Protein AF-0000000074028100 (afdb_homodimer)

InterPro domains:
  IPR001845 HTH ArsR-type DNA-binding domain [PF01022] (18-63)
  IPR001845 HTH ArsR-type DNA-binding domain [PR00778] (13-28)
  IPR001845 HTH ArsR-type DNA-binding domain [PR00778] (33-44)
  IPR001845 HTH ArsR-type DNA-binding domain [PR00778] (46-61)
  IPR001845 HTH ArsR-type DNA-binding domain [PR00778] (61-76)
  IPR001845 HTH ArsR-type DNA-binding domain [PS50987] (1-96)
  IPR001845 HTH ArsR-type DNA-binding domain [SM00418] (11-90)
  IPR011991 ArsR-li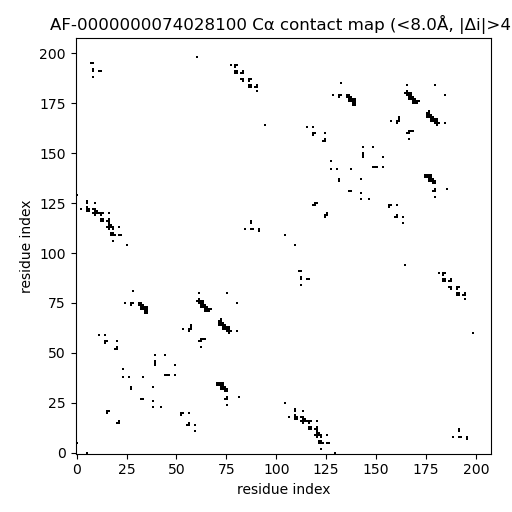ke helix-turn-helix domain [cd00090] (13-93)
  IPR036388 Winged helix-like DNA-binding domain superfamily [G3DSA:1.10.10.10] (1-96)
  IPR036390 Winged helix DNA-binding domain superfamily [SSF46785] (3-85)
  IPR051011 Metal-responsive transcriptional regulator [PTHR43132] (3-95)

Nearest PDB structures (foldseek):
  3f72-assembly1_B  TM=9.127E-01  e=4.010E-07  Staphylococcus aureus
  1u2w-assembly1_B  TM=9.068E-01  e=9.642E-07  Staphylococcus aureus
  1u2w-assembly2_C  TM=9.440E-01  e=3.718E-06  Staphylococcus aureus
  4jba-assembly1_B  TM=6.844E-01  e=1.977E-03  Escherichia coli K-12
  3s2w-assembly1_A  TM=7.313E-01  e=5.043E-02  Methanosarcina mazei Go1

Secondary structure (DSSP, 8-state):
--HHHHHHHHHHHHHH--HHHHHHHHHHHHHSEEEHHHHHHHTTS-HHHHHHHHHHHHHTTSEEEEEETTEEEEEES-THHHHHHHHHHHHHHHHHHHHHHHH-/--HHHHHHHHHHHHHH--HHHHHHHHHHHHHSEEEHHHHHHHTTS-HHHHHHHHHHHHHTTSEEEEEETTEEEEEES-HHHHHHHHHHHHHHHHHHHHHHHHH-

Structure (mmCIF, N/CA/C/O backbone):
data_AF-0000000074028100-model_v1
#
loop_
_entity.id
_entity.type
_entity.pdbx_description
1 polymer 'Transcriptional regulator, ArsR family'
#
loop_
_atom_site.group_PDB
_atom_site.id
_atom_site.type_symbol
_atom_site.label_atom_id
_atom_site.label_alt_id
_atom_site.label_comp_id
_atom_site.label_asym_id
_atom_site.label_entity_id
_atom_site.label_seq_id
_atom_site.pdbx_PDB_ins_code
_atom_site.Cartn_x
_atom_site.Cartn_y
_atom_site.Cartn_z
_atom_site.occupancy
_atom_site.B_iso_or_equiv
_atom_site.auth_seq_id
_atom_site.auth_comp_id
_atom_site.auth_asym_id
_atom_site.auth_atom_id
_atom_site.pdbx_PDB_model_num
ATOM 1 N N . MET A 1 1 ? 14.609 9.133 5.129 1 65.38 1 MET A N 1
ATOM 2 C CA . MET A 1 1 ? 14.758 8.203 4.016 1 65.38 1 MET A CA 1
ATOM 3 C C . MET A 1 1 ? 15.125 8.945 2.732 1 65.38 1 MET A C 1
ATOM 5 O O . MET A 1 1 ? 14.711 10.086 2.527 1 65.38 1 MET A O 1
ATOM 9 N N . SER A 1 2 ? 16 8.344 1.927 1 74.44 2 SER A N 1
ATOM 10 C CA . SER A 1 2 ? 16.406 8.969 0.672 1 74.44 2 SER A CA 1
ATOM 11 C C . SER A 1 2 ? 15.25 9.039 -0.316 1 74.44 2 SER A C 1
ATOM 13 O O . SER A 1 2 ? 14.258 8.32 -0.164 1 74.44 2 SER A O 1
ATOM 15 N N . ASN A 1 3 ? 15.289 9.977 -1.175 1 81.31 3 ASN A N 1
ATOM 16 C CA . ASN A 1 3 ? 14.281 10.156 -2.213 1 81.31 3 ASN A CA 1
ATOM 17 C C . ASN A 1 3 ? 14.086 8.883 -3.033 1 81.31 3 ASN A C 1
ATOM 19 O O . ASN A 1 3 ? 12.961 8.547 -3.404 1 81.31 3 ASN A O 1
ATOM 23 N N . GLN A 1 4 ? 15.141 8.156 -3.291 1 86.25 4 GLN A N 1
ATOM 24 C CA . GLN A 1 4 ? 15.055 6.914 -4.047 1 86.25 4 GLN A CA 1
ATOM 25 C C . GLN A 1 4 ? 14.258 5.859 -3.285 1 86.25 4 GLN A C 1
ATOM 27 O O . GLN A 1 4 ? 13.508 5.086 -3.887 1 86.25 4 GLN A O 1
ATOM 32 N N . ASN A 1 5 ? 14.391 5.91 -2.062 1 92.38 5 ASN A N 1
ATOM 33 C CA . ASN A 1 5 ? 13.672 4.957 -1.22 1 92.38 5 ASN A CA 1
ATOM 34 C C . ASN A 1 5 ? 12.164 5.172 -1.287 1 92.38 5 ASN A C 1
ATOM 36 O O . ASN A 1 5 ? 11.398 4.207 -1.335 1 92.38 5 ASN A O 1
ATOM 40 N N . TYR A 1 6 ? 11.859 6.484 -1.431 1 95 6 TYR A N 1
ATOM 41 C CA . TYR A 1 6 ? 10.43 6.762 -1.501 1 95 6 TYR A CA 1
ATOM 42 C C . TYR A 1 6 ? 9.836 6.25 -2.811 1 95 6 TYR A C 1
ATOM 44 O O . TYR A 1 6 ? 8.719 5.742 -2.834 1 95 6 TYR A O 1
ATOM 52 N N . ARG A 1 7 ? 10.602 6.332 -3.805 1 96.75 7 ARG A N 1
ATOM 53 C CA . ARG A 1 7 ? 10.141 5.891 -5.117 1 96.75 7 ARG A CA 1
ATOM 54 C C . ARG A 1 7 ? 9.961 4.375 -5.156 1 96.75 7 ARG A C 1
ATOM 56 O O . ARG A 1 7 ? 8.992 3.873 -5.723 1 96.75 7 ARG A O 1
ATOM 63 N N . LEU A 1 8 ? 10.852 3.707 -4.586 1 97.25 8 LEU A N 1
ATOM 64 C CA . LEU A 1 8 ? 10.758 2.252 -4.547 1 97.25 8 LEU A CA 1
ATOM 65 C C . LEU A 1 8 ? 9.578 1.801 -3.695 1 97.25 8 LEU A C 1
ATOM 67 O O . LEU A 1 8 ? 8.852 0.883 -4.074 1 97.25 8 LEU A O 1
ATOM 71 N N . CYS A 1 9 ? 9.43 2.48 -2.564 1 98 9 CYS A N 1
ATOM 72 C CA . CYS A 1 9 ? 8.297 2.174 -1.698 1 98 9 CYS A CA 1
ATOM 73 C C . CYS A 1 9 ? 6.973 2.42 -2.42 1 98 9 CYS A C 1
ATOM 75 O O . CYS A 1 9 ? 6.07 1.583 -2.373 1 98 9 CYS A O 1
ATOM 77 N N . ALA A 1 10 ? 6.922 3.568 -3.113 1 98.31 10 ALA A N 1
ATOM 78 C CA . ALA A 1 10 ? 5.711 3.932 -3.842 1 98.31 10 ALA A CA 1
ATOM 79 C C . ALA A 1 10 ? 5.398 2.91 -4.934 1 98.31 10 ALA A C 1
ATOM 81 O O . ALA A 1 10 ? 4.238 2.547 -5.137 1 98.31 10 ALA A O 1
ATOM 82 N N . SER A 1 11 ? 6.395 2.461 -5.59 1 98.12 11 SER A N 1
ATOM 83 C CA . SER A 1 11 ? 6.215 1.489 -6.664 1 98.12 11 SER A CA 1
ATOM 84 C C . SER A 1 11 ? 5.68 0.166 -6.129 1 98.12 11 SER A C 1
ATOM 86 O O . SER A 1 11 ? 4.785 -0.434 -6.727 1 98.12 11 SER A O 1
ATOM 88 N N . LEU A 1 12 ? 6.242 -0.275 -5.051 1 98.31 12 LEU A N 1
ATOM 89 C CA . LEU A 1 12 ? 5.758 -1.506 -4.434 1 98.31 12 LEU A CA 1
ATOM 90 C C . LEU A 1 12 ? 4.297 -1.369 -4.023 1 98.31 12 LEU A C 1
ATOM 92 O O . LEU A 1 12 ? 3.479 -2.242 -4.324 1 98.31 12 LEU A O 1
ATOM 96 N N . LEU A 1 13 ? 3.994 -0.259 -3.365 1 98.69 13 LEU A N 1
ATOM 97 C CA . LEU A 1 13 ? 2.623 -0.012 -2.932 1 98.69 13 LEU A CA 1
ATOM 98 C C . LEU A 1 13 ? 1.681 0.072 -4.129 1 98.69 13 LEU A C 1
ATOM 100 O O . LEU A 1 13 ? 0.554 -0.426 -4.07 1 98.69 13 LEU A O 1
ATOM 104 N N . LYS A 1 14 ? 2.129 0.705 -5.145 1 98.31 14 LYS A N 1
ATOM 105 C CA . LYS A 1 14 ? 1.338 0.809 -6.367 1 98.31 14 LYS A CA 1
ATOM 106 C C . LYS A 1 14 ? 1.001 -0.572 -6.926 1 98.31 14 LYS A C 1
ATOM 108 O O . LYS A 1 14 ? -0.126 -0.812 -7.363 1 98.31 14 LYS A O 1
ATOM 113 N N . SER A 1 15 ? 1.912 -1.387 -6.922 1 98.31 15 SER A N 1
ATOM 114 C CA . SER A 1 15 ? 1.707 -2.736 -7.438 1 98.31 15 SER A CA 1
ATOM 115 C C . SER A 1 15 ? 0.676 -3.494 -6.605 1 98.31 15 SER A C 1
ATOM 117 O O . SER A 1 15 ? 0.018 -4.41 -7.109 1 98.31 15 SER A O 1
ATOM 119 N N . LEU A 1 16 ? 0.481 -3.111 -5.371 1 98.38 16 LEU A N 1
ATOM 120 C CA . LEU A 1 16 ? -0.475 -3.752 -4.477 1 98.38 16 LEU A CA 1
ATOM 121 C C . LEU A 1 16 ? -1.83 -3.055 -4.539 1 98.38 16 LEU A C 1
ATOM 123 O O . LEU A 1 16 ? -2.797 -3.516 -3.928 1 98.38 16 LEU A O 1
ATOM 127 N N . SER A 1 17 ? -1.853 -1.962 -5.262 1 98.19 17 SER A N 1
ATOM 128 C CA . SER A 1 17 ? -3.033 -1.107 -5.195 1 98.19 17 SER A CA 1
ATOM 129 C C . SER A 1 17 ? -4.008 -1.416 -6.328 1 98.19 17 SER A C 1
ATOM 131 O O . SER A 1 17 ? -4.473 -0.508 -7.02 1 98.19 17 SER A O 1
ATOM 133 N N . HIS A 1 18 ? -4.309 -2.576 -6.535 1 97.31 18 HIS A N 1
ATOM 134 C CA . HIS A 1 18 ? -5.266 -3.055 -7.523 1 97.31 18 HIS A CA 1
ATOM 135 C C . HIS A 1 18 ? -6.152 -4.156 -6.945 1 97.31 18 HIS A C 1
ATOM 137 O O . HIS A 1 18 ? -5.648 -5.141 -6.398 1 97.31 18 HIS A O 1
ATOM 143 N N . PRO A 1 19 ? -7.461 -4.02 -7.152 1 96.12 19 PRO A N 1
ATOM 144 C CA . PRO A 1 19 ? -8.375 -4.973 -6.512 1 96.12 19 PRO A CA 1
ATOM 145 C C . PRO A 1 19 ? -8.109 -6.414 -6.934 1 96.12 19 PRO A C 1
ATOM 147 O O . PRO A 1 19 ? -8.102 -7.316 -6.094 1 96.12 19 PRO A O 1
ATOM 150 N N . THR A 1 20 ? -7.852 -6.605 -8.164 1 94.75 20 THR A N 1
ATOM 151 C CA . THR A 1 20 ? -7.629 -7.957 -8.664 1 94.75 20 THR A CA 1
ATOM 152 C C . THR A 1 20 ? -6.348 -8.547 -8.078 1 94.75 20 THR A C 1
ATOM 154 O O . THR A 1 20 ? -6.297 -9.734 -7.75 1 94.75 20 THR A O 1
ATOM 157 N N . ARG A 1 21 ? -5.359 -7.773 -7.988 1 97.12 21 ARG A N 1
ATOM 158 C CA . ARG A 1 21 ? -4.098 -8.242 -7.426 1 97.12 21 ARG A CA 1
ATOM 159 C C . ARG A 1 21 ? -4.246 -8.578 -5.945 1 97.12 21 ARG A C 1
ATOM 161 O O . ARG A 1 21 ? -3.621 -9.516 -5.449 1 97.12 21 ARG A O 1
ATOM 168 N N . LEU A 1 22 ? -5.039 -7.809 -5.281 1 96.81 22 LEU A N 1
ATOM 169 C CA . LEU A 1 22 ? -5.324 -8.109 -3.883 1 96.81 22 LEU A CA 1
ATOM 170 C C . LEU A 1 22 ? -6.086 -9.422 -3.756 1 96.81 22 LEU A C 1
ATOM 172 O O . LEU A 1 22 ? -5.84 -10.203 -2.834 1 96.81 22 LEU A O 1
ATOM 176 N N . GLU A 1 23 ? -6.98 -9.617 -4.629 1 94.12 23 GLU A N 1
ATOM 177 C CA . GLU A 1 23 ? -7.723 -10.875 -4.652 1 94.12 23 GLU A CA 1
ATOM 178 C C . GLU A 1 23 ? -6.793 -12.055 -4.887 1 94.12 23 GLU A C 1
ATOM 180 O O . GLU A 1 23 ? -6.922 -13.094 -4.23 1 94.12 23 GLU A O 1
ATOM 185 N N . ILE A 1 24 ? -5.891 -11.898 -5.785 1 94.88 24 ILE A N 1
ATOM 186 C CA . ILE A 1 24 ? -4.906 -12.938 -6.09 1 94.88 24 ILE A CA 1
ATOM 187 C C . ILE A 1 24 ? -4.094 -13.258 -4.836 1 94.88 24 ILE A C 1
ATOM 189 O O . ILE A 1 24 ? -3.898 -14.422 -4.496 1 94.88 24 ILE A O 1
ATOM 193 N N . LEU A 1 25 ? -3.676 -12.25 -4.121 1 96.5 25 LEU A N 1
ATOM 194 C CA . LEU A 1 25 ? -2.871 -12.438 -2.916 1 96.5 25 LEU A CA 1
ATOM 195 C C . LEU A 1 25 ? -3.676 -13.148 -1.832 1 96.5 25 LEU A C 1
ATOM 197 O O . LEU A 1 25 ? -3.137 -13.984 -1.101 1 96.5 25 LEU A O 1
ATOM 201 N N . ASP A 1 26 ? -4.918 -12.805 -1.74 1 93.81 26 ASP A N 1
ATOM 202 C CA . ASP A 1 26 ? -5.793 -13.461 -0.773 1 93.81 26 ASP A CA 1
ATOM 203 C C . ASP A 1 26 ? -5.922 -14.953 -1.075 1 93.81 26 ASP A C 1
ATOM 205 O O . ASP A 1 26 ? -5.871 -15.781 -0.164 1 93.81 26 ASP A O 1
ATOM 209 N N . LEU A 1 27 ? -6.098 -15.258 -2.322 1 91.88 27 LEU A N 1
ATOM 210 C CA . LEU A 1 27 ? -6.184 -16.656 -2.754 1 91.88 27 LEU A CA 1
ATOM 211 C C . LEU A 1 27 ? -4.91 -17.406 -2.4 1 91.88 27 LEU A C 1
ATOM 213 O O . LEU A 1 27 ? -4.969 -18.531 -1.908 1 91.88 27 LEU A O 1
ATOM 217 N N . LEU A 1 28 ? -3.777 -16.797 -2.6 1 94.44 28 LEU A N 1
ATOM 218 C CA . LEU A 1 28 ? -2.484 -17.422 -2.35 1 94.44 28 LEU A CA 1
ATOM 219 C C . LEU A 1 28 ? -2.236 -17.578 -0.854 1 94.44 28 LEU A C 1
ATOM 221 O O . LEU A 1 28 ? -1.512 -18.484 -0.433 1 94.44 28 LEU A O 1
ATOM 225 N N . ARG A 1 29 ? -2.691 -16.656 -0.138 1 92.44 29 ARG A N 1
ATOM 226 C CA . ARG A 1 29 ? -2.543 -16.75 1.312 1 92.44 29 ARG A CA 1
ATOM 227 C C . ARG A 1 29 ? -3.145 -18.031 1.854 1 92.44 29 ARG A C 1
ATOM 229 O O . ARG A 1 29 ? -2.551 -18.688 2.713 1 92.44 29 ARG A O 1
ATOM 236 N N . ASP A 1 30 ? -4.238 -18.406 1.389 1 87.75 30 ASP A N 1
ATOM 237 C CA . ASP A 1 30 ? -4.996 -19.562 1.867 1 87.75 30 ASP A CA 1
ATOM 238 C C . ASP A 1 30 ? -4.34 -20.875 1.428 1 87.75 30 ASP A C 1
ATOM 240 O O . ASP A 1 30 ? -4.328 -21.844 2.178 1 87.75 30 ASP A O 1
ATOM 244 N N . LYS A 1 31 ? -3.656 -20.875 0.243 1 86 31 LYS A N 1
ATOM 245 C CA . LYS A 1 31 ? -3.189 -22.125 -0.347 1 86 31 LYS A CA 1
ATOM 246 C C . LYS A 1 31 ? -1.666 -22.188 -0.373 1 86 31 LYS A C 1
ATOM 248 O O . LYS A 1 31 ? -1.087 -23.234 -0.687 1 86 31 LYS A O 1
ATOM 253 N N . ASN A 1 32 ? -0.933 -21.078 -0.04 1 85.06 32 ASN A N 1
ATOM 254 C CA . ASN A 1 32 ? 0.52 -20.938 -0.001 1 85.06 32 ASN A CA 1
ATOM 255 C C . ASN A 1 32 ? 1.112 -20.844 -1.404 1 85.06 32 ASN A C 1
ATOM 257 O O . ASN A 1 32 ? 1.942 -19.984 -1.68 1 85.06 32 ASN A O 1
ATOM 261 N N . GLU A 1 33 ? 0.706 -21.828 -2.229 1 93.75 33 GLU A N 1
ATOM 262 C CA . GLU A 1 33 ? 1.15 -21.844 -3.619 1 93.75 33 GLU A CA 1
ATOM 263 C C . GLU A 1 33 ? 0.044 -22.344 -4.547 1 93.75 33 GLU A C 1
ATOM 265 O O . GLU A 1 33 ? -0.693 -23.266 -4.199 1 93.75 33 GLU A O 1
ATOM 270 N N . LEU A 1 34 ? -0.038 -21.656 -5.734 1 94.06 34 LEU A N 1
ATOM 271 C CA . LEU A 1 34 ? -1.086 -22.062 -6.668 1 94.06 34 LEU A CA 1
ATOM 272 C C . LEU A 1 34 ? -0.577 -22.031 -8.102 1 94.06 34 LEU A C 1
ATOM 274 O O . LEU A 1 34 ? 0.239 -21.172 -8.453 1 94.06 34 LEU A O 1
ATOM 278 N N . CYS A 1 35 ? -1.113 -22.922 -8.867 1 92.69 35 CYS A N 1
ATOM 279 C CA . CYS A 1 35 ? -0.856 -22.891 -10.305 1 92.69 35 CYS A CA 1
ATOM 280 C C . CYS A 1 35 ? -1.612 -21.75 -10.969 1 92.69 35 CYS A C 1
ATOM 282 O O . CYS A 1 35 ? -2.715 -21.391 -10.539 1 92.69 35 CYS A O 1
ATOM 284 N N . VAL A 1 36 ? -1.034 -21.234 -12.031 1 91 36 VAL A N 1
ATOM 285 C CA . VAL A 1 36 ? -1.682 -20.172 -12.797 1 91 36 VAL A CA 1
ATOM 286 C C . VAL A 1 36 ? -3.104 -20.594 -13.164 1 91 36 VAL A C 1
ATOM 288 O O . VAL A 1 36 ? -4.035 -19.797 -13.086 1 91 36 VAL A O 1
ATOM 291 N N . CYS A 1 37 ? -3.289 -21.875 -13.43 1 87.12 37 CYS A N 1
ATOM 292 C CA . CYS A 1 37 ? -4.59 -22.375 -13.844 1 87.12 37 CYS A CA 1
ATOM 293 C C . CYS A 1 37 ? -5.605 -22.281 -12.711 1 87.12 37 CYS A C 1
ATOM 295 O O . CYS A 1 37 ? -6.777 -22 -12.945 1 87.12 37 CYS A O 1
ATOM 297 N N . ASP A 1 38 ? -5.176 -22.516 -11.453 1 88.38 38 ASP A N 1
ATOM 298 C CA . ASP A 1 38 ? -6.051 -22.406 -10.289 1 88.38 38 ASP A CA 1
ATOM 299 C C . ASP A 1 38 ? -6.41 -20.953 -10.008 1 88.38 38 ASP A C 1
ATOM 301 O O . ASP A 1 38 ? -7.52 -20.656 -9.555 1 88.38 38 ASP A O 1
ATOM 305 N N . ILE A 1 39 ? -5.531 -20.094 -10.25 1 89.06 39 ILE A N 1
ATOM 306 C CA . ILE A 1 39 ? -5.758 -18.672 -10.008 1 89.06 39 ILE A CA 1
ATOM 307 C C . ILE A 1 39 ? -6.793 -18.141 -11 1 89.06 39 ILE A C 1
ATOM 309 O O . ILE A 1 39 ? -7.73 -17.438 -10.609 1 89.06 39 ILE A O 1
ATOM 313 N N . TYR A 1 40 ? -6.621 -18.531 -12.242 1 83.75 40 TYR A N 1
ATOM 314 C CA . TYR A 1 40 ? -7.551 -18.141 -13.297 1 83.75 40 TYR A CA 1
ATOM 315 C C . TYR A 1 40 ? -8.961 -18.609 -12.977 1 83.75 40 TYR A C 1
ATOM 317 O O . TYR A 1 40 ? -9.922 -17.859 -13.125 1 83.75 40 TYR A O 1
ATOM 325 N N . GLU A 1 41 ? -9.117 -19.859 -12.641 1 82.56 41 GLU A N 1
ATOM 326 C CA . GLU A 1 41 ? -10.406 -20.484 -12.391 1 82.56 41 GLU A CA 1
ATOM 327 C C . GLU A 1 41 ? -11.141 -19.812 -11.234 1 82.56 41 GLU A C 1
ATOM 329 O O . GLU A 1 41 ? -12.367 -19.75 -11.219 1 82.56 41 GLU A O 1
ATOM 334 N N . ASN A 1 42 ? -10.312 -19.297 -10.422 1 80.31 42 ASN A N 1
ATOM 335 C CA . ASN A 1 42 ? -10.914 -18.703 -9.227 1 80.31 42 ASN A CA 1
ATOM 336 C C . ASN A 1 42 ? -11.328 -17.25 -9.469 1 80.31 42 ASN A C 1
ATOM 338 O O . ASN A 1 42 ? -12.234 -16.75 -8.797 1 80.31 42 ASN A O 1
ATOM 342 N N . LEU A 1 43 ? -10.641 -16.75 -10.414 1 80.62 43 LEU A N 1
ATOM 343 C CA . LEU A 1 43 ? -10.945 -15.352 -10.68 1 80.62 43 LEU A CA 1
ATOM 344 C C . LEU A 1 43 ? -11.859 -15.219 -11.891 1 80.62 43 LEU A C 1
ATOM 346 O O . LEU A 1 43 ? -11.789 -16.016 -12.82 1 80.62 43 LEU A O 1
ATOM 350 N N . ASP A 1 44 ? -12.953 -14.828 -11.945 1 80.25 44 ASP A N 1
ATOM 351 C CA . ASP A 1 44 ? -13.883 -14.648 -13.062 1 80.25 44 ASP A CA 1
ATOM 352 C C . ASP A 1 44 ? -13.352 -13.625 -14.062 1 80.25 44 ASP A C 1
ATOM 354 O O . ASP A 1 44 ? -14.086 -12.742 -14.516 1 80.25 44 ASP A O 1
ATOM 358 N N . LEU A 1 45 ? -12.078 -13.695 -14.344 1 80.31 45 LEU A N 1
ATOM 359 C CA . LEU A 1 45 ? -11.438 -12.766 -15.266 1 80.31 45 LEU A CA 1
ATOM 360 C C . LEU A 1 45 ? -10.805 -13.508 -16.438 1 80.31 45 LEU A C 1
ATOM 362 O O . LEU A 1 45 ? -10.602 -14.727 -16.375 1 80.31 45 LEU A O 1
ATOM 366 N N . GLU A 1 46 ? -10.555 -12.789 -17.453 1 82.62 46 GLU A N 1
ATOM 367 C CA . GLU A 1 46 ? -9.867 -13.359 -18.609 1 82.62 46 GLU A CA 1
ATOM 368 C C . GLU A 1 46 ? -8.422 -13.719 -18.266 1 82.62 46 GLU A C 1
ATOM 370 O O . GLU A 1 46 ? -7.766 -13.008 -17.5 1 82.62 46 GLU A O 1
ATOM 375 N N . GLN A 1 47 ? -7.996 -14.75 -18.844 1 84 47 GLN A N 1
ATOM 376 C CA . GLN A 1 47 ? -6.656 -15.266 -18.594 1 84 47 GLN A CA 1
ATOM 377 C C . GLN A 1 47 ? -5.594 -14.211 -18.891 1 84 47 GLN A C 1
ATOM 379 O O . GLN A 1 47 ? -4.605 -14.094 -18.172 1 84 47 GLN A O 1
ATOM 384 N N . SER A 1 48 ? -5.754 -13.516 -19.938 1 86.69 48 SER A N 1
ATOM 385 C CA . SER A 1 48 ? -4.762 -12.508 -20.297 1 86.69 48 SER A CA 1
ATOM 386 C C . SER A 1 48 ? -4.613 -11.461 -19.203 1 86.69 48 SER A C 1
ATOM 388 O O . SER A 1 48 ? -3.498 -11.039 -18.891 1 86.69 48 SER A O 1
ATOM 390 N N . ASN A 1 49 ? -5.672 -11.039 -18.609 1 89.88 49 ASN A N 1
ATOM 391 C CA . ASN A 1 49 ? -5.664 -10.039 -17.547 1 89.88 49 ASN A CA 1
ATOM 392 C C . ASN A 1 49 ? -4.961 -10.555 -16.297 1 89.88 49 ASN A C 1
ATOM 394 O O . ASN A 1 49 ? -4.141 -9.852 -15.695 1 89.88 49 ASN A O 1
ATOM 398 N N . VAL A 1 50 ? -5.281 -11.75 -16.016 1 92.5 50 VAL A N 1
ATOM 399 C CA . VAL A 1 50 ? -4.684 -12.375 -14.836 1 92.5 50 VAL A CA 1
ATOM 400 C C . VAL A 1 50 ? -3.174 -12.492 -15.023 1 92.5 50 VAL A C 1
ATOM 402 O O . VAL A 1 50 ? -2.402 -12.203 -14.109 1 92.5 50 VAL A O 1
ATOM 405 N N . SER A 1 51 ? -2.752 -12.883 -16.234 1 93.25 51 SER A N 1
ATOM 406 C CA . SER A 1 51 ? -1.331 -13.031 -16.531 1 93.25 51 SER A CA 1
ATOM 407 C C . SER A 1 51 ? -0.587 -11.711 -16.359 1 93.25 51 SER A C 1
ATOM 409 O O . SER A 1 51 ? 0.526 -11.68 -15.828 1 93.25 51 SER A O 1
ATOM 411 N N . GLN A 1 52 ? -1.206 -10.656 -16.781 1 95.19 52 GLN A N 1
ATOM 412 C CA . GLN A 1 52 ? -0.605 -9.328 -16.656 1 95.19 52 GLN A CA 1
ATOM 413 C C . GLN A 1 52 ? -0.414 -8.945 -15.195 1 95.19 52 GLN A C 1
ATOM 415 O O . GLN A 1 52 ? 0.642 -8.43 -14.812 1 95.19 52 GLN A O 1
ATOM 420 N N . HIS A 1 53 ? -1.411 -9.172 -14.398 1 96.81 53 HIS A N 1
ATOM 421 C CA . HIS A 1 53 ? -1.33 -8.859 -12.977 1 96.81 53 HIS A CA 1
ATOM 422 C C . HIS A 1 53 ? -0.267 -9.703 -12.281 1 96.81 53 HIS A C 1
ATOM 424 O O . HIS A 1 53 ? 0.487 -9.195 -11.445 1 96.81 53 HIS A O 1
ATOM 430 N N . LEU A 1 54 ? -0.245 -10.953 -12.664 1 96.81 54 LEU A N 1
ATOM 431 C CA . LEU A 1 54 ? 0.774 -11.836 -12.109 1 96.81 54 LEU A CA 1
ATOM 432 C C . LEU A 1 54 ? 2.172 -11.352 -12.492 1 96.81 54 LEU A C 1
ATOM 434 O O . LEU A 1 54 ? 3.09 -11.391 -11.664 1 96.81 54 LEU A O 1
ATOM 438 N N . LYS A 1 5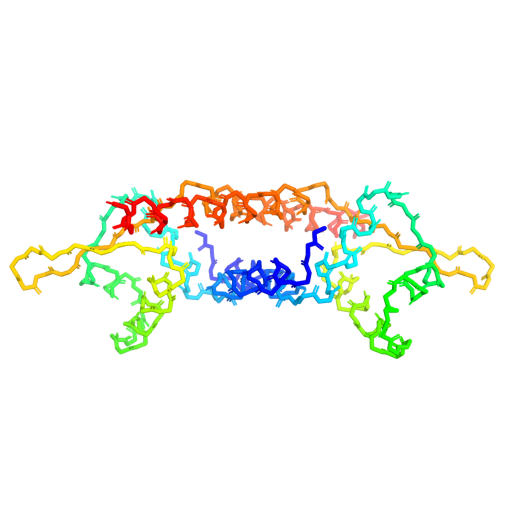5 ? 2.281 -10.93 -13.695 1 97.12 55 LYS A N 1
ATOM 439 C CA . LYS A 1 55 ? 3.562 -10.406 -14.164 1 97.12 55 LYS A CA 1
ATOM 440 C C . LYS A 1 55 ? 3.973 -9.164 -13.375 1 97.12 55 LYS A C 1
ATOM 442 O O . LYS A 1 55 ? 5.129 -9.039 -12.969 1 97.12 55 LYS A O 1
ATOM 447 N N . VAL A 1 56 ? 3.088 -8.273 -13.18 1 97.81 56 VAL A N 1
ATOM 448 C CA . VAL A 1 56 ? 3.357 -7.047 -12.43 1 97.81 56 VAL A CA 1
ATOM 449 C C . VAL A 1 56 ? 3.824 -7.391 -11.023 1 97.81 56 VAL A C 1
ATOM 451 O O . VAL A 1 56 ? 4.828 -6.859 -10.547 1 97.81 56 VAL A O 1
ATOM 454 N N . LEU A 1 57 ? 3.111 -8.305 -10.344 1 98.31 57 LEU A N 1
ATOM 455 C CA . LEU A 1 57 ? 3.443 -8.719 -8.984 1 98.31 57 LEU A CA 1
ATOM 456 C C . LEU A 1 57 ? 4.797 -9.422 -8.938 1 98.31 57 LEU A C 1
ATOM 458 O O . LEU A 1 57 ? 5.594 -9.188 -8.031 1 98.31 57 LEU A O 1
ATOM 462 N N . LYS A 1 58 ? 5.027 -10.227 -9.938 1 97.75 58 LYS A N 1
ATOM 463 C CA . LYS A 1 58 ? 6.297 -10.938 -10.023 1 97.75 58 LYS A CA 1
ATOM 464 C C . LYS A 1 58 ? 7.453 -9.969 -10.273 1 97.75 58 LYS A C 1
ATOM 466 O O . LYS A 1 58 ? 8.492 -10.047 -9.617 1 97.75 58 LYS A O 1
ATOM 471 N N . ASP A 1 59 ? 7.258 -9.031 -11.227 1 97.44 59 ASP A N 1
ATOM 472 C CA . ASP A 1 59 ? 8.297 -8.07 -11.594 1 97.44 59 ASP A CA 1
ATOM 473 C C . ASP A 1 59 ? 8.672 -7.191 -10.406 1 97.44 59 ASP A C 1
ATOM 475 O O . ASP A 1 59 ? 9.82 -6.758 -10.289 1 97.44 59 ASP A O 1
ATOM 479 N N . GLN A 1 60 ? 7.742 -7.004 -9.508 1 97.5 60 GLN A N 1
ATOM 480 C CA . GLN A 1 60 ? 7.992 -6.168 -8.336 1 97.5 60 GLN A CA 1
ATOM 481 C C . GLN A 1 60 ? 8.516 -7.004 -7.164 1 97.5 60 GLN A C 1
ATOM 483 O O . GLN A 1 60 ? 8.672 -6.492 -6.055 1 97.5 60 GLN A O 1
ATOM 488 N N . GLY A 1 61 ? 8.625 -8.266 -7.406 1 97.19 61 GLY A N 1
ATOM 489 C CA . GLY A 1 61 ? 9.172 -9.148 -6.395 1 97.19 61 GLY A CA 1
ATOM 490 C C . GLY A 1 61 ? 8.156 -9.547 -5.34 1 97.19 61 GLY A C 1
ATOM 491 O O . GLY A 1 61 ? 8.523 -10.055 -4.273 1 97.19 61 GLY A O 1
ATOM 492 N N . ILE A 1 62 ? 6.961 -9.32 -5.512 1 98.25 62 ILE A N 1
ATOM 493 C CA . ILE A 1 62 ? 5.895 -9.664 -4.574 1 98.25 62 ILE A CA 1
ATOM 494 C C . ILE A 1 62 ? 5.57 -11.148 -4.676 1 98.25 62 ILE A C 1
ATOM 496 O O . ILE A 1 62 ? 5.258 -11.789 -3.672 1 98.25 62 ILE A O 1
ATOM 500 N N . LEU A 1 63 ? 5.68 -11.617 -5.883 1 98.25 63 LEU A N 1
ATOM 501 C CA . LEU A 1 63 ? 5.504 -13.047 -6.129 1 98.25 63 LEU A CA 1
ATOM 502 C C . LEU A 1 63 ? 6.789 -13.664 -6.664 1 98.25 63 LEU A C 1
ATOM 504 O O . LEU A 1 63 ? 7.602 -12.984 -7.293 1 98.25 63 LEU A O 1
ATOM 508 N N . ILE A 1 64 ? 6.957 -14.906 -6.438 1 97.06 64 ILE A N 1
ATOM 509 C CA . ILE A 1 64 ? 7.953 -15.734 -7.109 1 97.06 64 ILE A CA 1
ATOM 510 C C . ILE A 1 64 ? 7.266 -16.906 -7.812 1 97.06 64 ILE A C 1
ATOM 512 O O . ILE A 1 64 ? 6.172 -17.312 -7.418 1 97.06 64 ILE A O 1
ATOM 516 N N . SER A 1 65 ? 7.883 -17.328 -8.844 1 96.56 65 SER A N 1
ATOM 517 C CA . SER A 1 65 ? 7.27 -18.406 -9.609 1 96.56 65 SER A CA 1
ATOM 518 C C 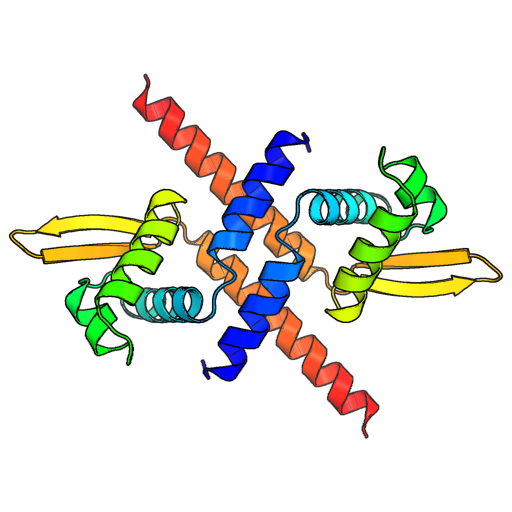. SER A 1 65 ? 8.234 -19.562 -9.789 1 96.56 65 SER A C 1
ATOM 520 O O . SER A 1 65 ? 9.453 -19.391 -9.688 1 96.56 65 SER A O 1
ATOM 522 N N . ARG A 1 66 ? 7.746 -20.734 -9.953 1 95.25 66 ARG A N 1
ATOM 523 C CA . ARG A 1 66 ? 8.492 -21.938 -10.312 1 95.25 66 ARG A CA 1
ATOM 524 C C . ARG A 1 66 ? 7.766 -22.719 -11.398 1 95.25 66 ARG A C 1
ATOM 526 O O . ARG A 1 66 ? 6.535 -22.672 -11.492 1 95.25 66 ARG A O 1
ATOM 533 N N . LYS A 1 67 ? 8.531 -23.359 -12.172 1 94.81 67 LYS A N 1
ATOM 534 C CA . LYS A 1 67 ? 7.961 -24.141 -13.266 1 94.81 67 LYS A CA 1
ATOM 535 C C . LYS A 1 67 ? 8.047 -25.641 -12.984 1 94.81 67 LYS A C 1
ATOM 537 O O . LYS A 1 67 ? 9.07 -26.109 -12.484 1 94.81 67 LYS A O 1
ATOM 542 N N . GLU A 1 68 ? 7.027 -26.344 -13.211 1 94.5 68 GLU A N 1
ATOM 543 C CA . GLU A 1 68 ? 6.965 -27.797 -13.164 1 94.5 68 GLU A CA 1
ATOM 544 C C . GLU A 1 68 ? 6.277 -28.359 -14.406 1 94.5 68 GLU A C 1
ATOM 546 O O . GLU A 1 68 ? 5.047 -28.359 -14.492 1 94.5 68 GLU A O 1
ATOM 551 N N . GLY A 1 69 ? 7.133 -28.859 -15.312 1 94.31 69 GLY A N 1
ATOM 552 C CA . GLY A 1 69 ? 6.574 -29.266 -16.594 1 94.31 69 GLY A CA 1
ATOM 553 C C . GLY A 1 69 ? 6.012 -28.094 -17.391 1 94.31 69 GLY A C 1
ATOM 554 O O . GLY A 1 69 ? 6.715 -27.125 -17.641 1 94.31 69 GLY A O 1
ATOM 555 N N . LEU A 1 70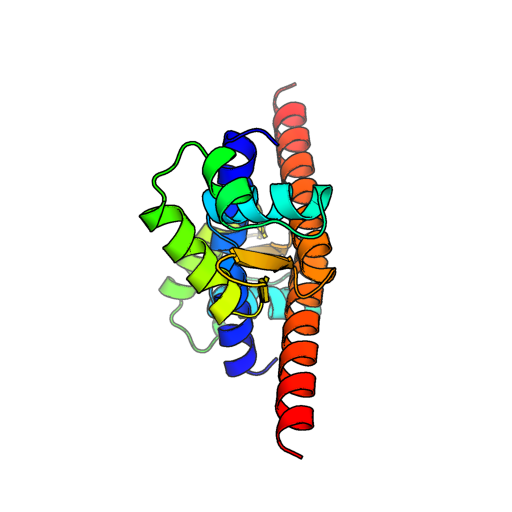 ? 4.691 -28.062 -17.688 1 91.44 70 LEU A N 1
ATOM 556 C CA . LEU A 1 70 ? 4.035 -27.016 -18.453 1 91.44 70 LEU A CA 1
ATOM 557 C C . LEU A 1 70 ? 3.291 -26.062 -17.531 1 91.44 70 LEU A C 1
ATOM 559 O O . LEU A 1 70 ? 2.689 -25.078 -18 1 91.44 70 LEU A O 1
ATOM 563 N N . MET A 1 71 ? 3.459 -26.375 -16.219 1 92.5 71 MET A N 1
ATOM 564 C CA . MET A 1 71 ? 2.684 -25.578 -15.273 1 92.5 71 MET A CA 1
ATOM 565 C C . MET A 1 71 ? 3.57 -24.562 -14.555 1 92.5 71 MET A C 1
ATOM 567 O O . MET A 1 71 ? 4.727 -24.844 -14.242 1 92.5 71 MET A O 1
ATOM 571 N N . VAL A 1 72 ? 2.994 -23.375 -14.367 1 95.38 72 VAL A N 1
ATOM 572 C CA . VAL A 1 72 ? 3.686 -22.344 -13.617 1 95.38 72 VAL A CA 1
ATOM 573 C C . VAL A 1 72 ? 2.982 -22.109 -12.281 1 95.38 72 VAL A C 1
ATOM 575 O O . VAL A 1 72 ? 1.762 -21.938 -12.242 1 95.38 72 VAL A O 1
ATOM 578 N N . PHE A 1 73 ? 3.801 -22.172 -11.133 1 96.62 73 PHE A N 1
ATOM 579 C CA . PHE A 1 73 ? 3.268 -21.984 -9.789 1 96.62 73 PHE A CA 1
ATOM 580 C C . PHE A 1 73 ? 3.764 -20.688 -9.18 1 96.62 73 PHE A C 1
ATOM 582 O O . PHE A 1 73 ? 4.93 -20.328 -9.344 1 96.62 73 PHE A O 1
ATOM 589 N N . TYR A 1 74 ? 2.838 -20 -8.5 1 97.31 74 TYR A N 1
ATOM 590 C CA . TYR A 1 74 ? 3.18 -18.734 -7.863 1 97.31 74 TYR A CA 1
ATOM 591 C C . TYR A 1 74 ? 3.006 -18.828 -6.352 1 97.31 74 TYR A C 1
ATOM 593 O O . TYR A 1 74 ? 2.096 -19.5 -5.863 1 97.31 74 TYR A O 1
ATOM 601 N N . LYS A 1 75 ? 3.807 -18.156 -5.617 1 97.5 75 LYS A N 1
ATOM 602 C CA . LYS A 1 75 ? 3.631 -17.938 -4.184 1 97.5 75 LYS A CA 1
ATOM 603 C C . LYS A 1 75 ? 4.109 -16.547 -3.777 1 97.5 75 LYS A C 1
ATOM 605 O O . LYS A 1 75 ? 4.863 -15.906 -4.512 1 97.5 75 LYS A O 1
ATOM 610 N N . VAL A 1 76 ? 3.711 -16.094 -2.67 1 97.81 76 VAL A N 1
ATOM 611 C CA . VAL A 1 76 ? 4.094 -14.766 -2.18 1 97.81 76 VAL A CA 1
ATOM 612 C C . VAL A 1 76 ? 5.52 -14.812 -1.638 1 97.81 76 VAL A C 1
ATOM 614 O O . VAL A 1 76 ? 5.891 -15.75 -0.925 1 97.81 76 VAL A O 1
ATOM 617 N N . SER A 1 77 ? 6.273 -13.805 -1.966 1 97.06 77 SER A N 1
ATOM 618 C CA . SER A 1 77 ? 7.715 -13.797 -1.722 1 97.06 77 SER A CA 1
ATOM 619 C C . SER A 1 77 ? 8.023 -13.547 -0.249 1 97.06 77 SER A C 1
ATOM 621 O O . SER A 1 77 ? 8.984 -14.102 0.288 1 97.06 77 SER A O 1
ATOM 623 N N . TYR A 1 78 ? 7.219 -12.641 0.348 1 96.75 78 TYR A N 1
ATOM 624 C CA . TYR A 1 78 ? 7.5 -12.195 1.709 1 96.75 78 TYR A CA 1
ATOM 625 C C . TYR A 1 78 ? 6.23 -12.188 2.553 1 96.75 78 TYR A C 1
ATOM 627 O O . TYR A 1 78 ? 5.188 -11.703 2.109 1 96.75 78 TYR A O 1
ATOM 635 N N . LEU A 1 79 ? 6.363 -12.656 3.773 1 95.31 79 LEU A N 1
ATOM 636 C CA . LEU A 1 79 ? 5.215 -12.695 4.672 1 95.31 79 LEU A CA 1
ATOM 637 C C . LEU A 1 79 ? 4.75 -11.289 5.027 1 95.31 79 LEU A C 1
ATOM 639 O O . LEU A 1 79 ? 3.582 -11.078 5.355 1 95.31 79 LEU A O 1
ATOM 643 N N . GLU A 1 80 ? 5.676 -10.367 4.953 1 97.69 80 GLU A N 1
ATOM 644 C CA . GLU A 1 80 ? 5.375 -8.969 5.27 1 97.69 80 GLU A CA 1
ATOM 645 C C . GLU A 1 80 ? 4.277 -8.422 4.363 1 97.69 80 GLU A C 1
ATOM 647 O O . GLU A 1 80 ? 3.564 -7.492 4.742 1 97.69 80 GLU A O 1
ATOM 652 N N . ILE A 1 81 ? 4.109 -9.016 3.201 1 98.19 81 ILE A N 1
ATOM 653 C CA . ILE A 1 81 ? 3.053 -8.594 2.289 1 98.19 81 ILE A CA 1
ATOM 654 C C . ILE A 1 81 ? 1.689 -8.789 2.949 1 98.19 81 ILE A C 1
ATOM 656 O O . ILE A 1 81 ? 0.837 -7.902 2.912 1 98.19 81 ILE A O 1
ATOM 660 N N . TYR A 1 82 ? 1.576 -9.922 3.584 1 97.25 82 TYR A N 1
ATOM 661 C CA . TYR A 1 82 ? 0.31 -10.203 4.25 1 97.25 82 TYR A CA 1
ATOM 662 C C . TYR A 1 82 ? 0.118 -9.289 5.457 1 97.25 82 TYR A C 1
ATOM 664 O O . TYR A 1 82 ? -1.009 -8.906 5.781 1 97.25 82 TYR A O 1
ATOM 672 N N . ASP A 1 83 ? 1.196 -8.953 6.113 1 97.75 83 ASP A N 1
ATOM 673 C CA . ASP A 1 83 ? 1.123 -8.008 7.223 1 97.75 83 ASP A CA 1
ATOM 674 C C . ASP A 1 83 ? 0.596 -6.648 6.758 1 97.75 83 ASP A C 1
ATOM 676 O O . ASP A 1 83 ? -0.213 -6.023 7.441 1 97.75 83 ASP A O 1
ATOM 680 N N . ILE A 1 84 ? 1.083 -6.223 5.629 1 98.44 84 ILE A N 1
ATOM 681 C CA . ILE A 1 84 ? 0.645 -4.957 5.051 1 98.44 84 ILE A CA 1
ATOM 682 C C . ILE A 1 84 ? -0.862 -4.996 4.805 1 98.44 84 ILE A C 1
ATOM 684 O O . ILE A 1 84 ? -1.592 -4.105 5.25 1 98.44 84 ILE A O 1
ATOM 688 N N . LEU A 1 85 ? -1.343 -6.039 4.156 1 97.75 85 LEU A N 1
ATOM 689 C CA . LEU A 1 85 ? -2.752 -6.156 3.799 1 97.75 85 LEU A CA 1
ATOM 690 C C . LEU A 1 85 ? -3.627 -6.219 5.047 1 97.75 85 LEU A C 1
ATOM 692 O O . LEU A 1 85 ? -4.727 -5.66 5.066 1 97.75 85 LEU A O 1
ATOM 696 N N . GLU A 1 86 ? -3.121 -6.883 6.043 1 97.25 86 GLU A N 1
ATOM 697 C CA . GLU A 1 86 ? -3.854 -6.965 7.301 1 97.25 86 GLU A CA 1
ATOM 698 C C . GLU A 1 86 ? -3.996 -5.586 7.949 1 97.25 86 GLU A C 1
ATOM 700 O O . GLU A 1 86 ? -5.051 -5.258 8.492 1 97.25 86 GLU A O 1
ATOM 705 N N . LYS A 1 87 ? -2.93 -4.844 7.91 1 98.19 87 LYS A N 1
ATOM 706 C CA . LYS A 1 87 ? -2.982 -3.506 8.492 1 98.19 87 LYS A CA 1
ATOM 707 C C . LYS A 1 87 ? -3.932 -2.605 7.703 1 98.19 87 LYS A C 1
ATOM 709 O O . LYS A 1 87 ? -4.641 -1.785 8.289 1 98.19 87 LYS A O 1
ATOM 714 N N . VAL A 1 88 ? -3.914 -2.725 6.398 1 98.19 88 VAL A N 1
ATOM 715 C CA . VAL A 1 88 ? -4.836 -1.964 5.559 1 98.19 88 VAL A CA 1
ATOM 716 C C . VAL A 1 88 ? -6.273 -2.289 5.945 1 98.19 88 VAL A C 1
ATOM 718 O O . VAL A 1 88 ? -7.094 -1.386 6.125 1 98.19 88 VAL A O 1
ATOM 721 N N . LYS A 1 89 ? -6.566 -3.551 6.109 1 97 89 LYS A N 1
ATOM 722 C CA . LYS A 1 89 ? -7.906 -3.986 6.488 1 97 89 LYS A CA 1
ATOM 723 C C . LYS A 1 89 ? -8.305 -3.424 7.848 1 97 89 LYS A C 1
ATOM 725 O O . LYS A 1 89 ? -9.453 -3.025 8.047 1 97 89 LYS A O 1
ATOM 730 N N . LEU A 1 90 ? -7.352 -3.424 8.711 1 97.31 90 LEU A N 1
ATOM 731 C CA . LEU A 1 90 ? -7.605 -2.912 10.055 1 97.31 90 LEU A CA 1
ATOM 732 C C . LEU A 1 90 ? -7.965 -1.431 10.008 1 97.31 90 LEU A C 1
ATOM 734 O O . LEU A 1 90 ? -8.883 -0.991 10.711 1 97.31 90 LEU A O 1
ATOM 738 N N . ILE A 1 91 ? -7.242 -0.684 9.234 1 97.69 91 ILE A N 1
ATOM 739 C CA . ILE A 1 91 ? -7.504 0.745 9.102 1 97.69 91 ILE A CA 1
ATOM 740 C C . ILE A 1 91 ? -8.922 0.963 8.578 1 97.69 91 ILE A C 1
ATOM 742 O O . ILE A 1 91 ? -9.664 1.788 9.109 1 97.69 91 ILE A O 1
ATOM 746 N N . LEU A 1 92 ? -9.297 0.236 7.605 1 96.69 92 LEU A N 1
ATOM 747 C CA . LEU A 1 92 ? -10.617 0.378 6.996 1 96.69 92 LEU A CA 1
ATOM 748 C C . LEU A 1 92 ? -11.711 0.023 7.992 1 96.69 92 LEU A C 1
ATOM 750 O O . LEU A 1 92 ? -12.773 0.652 8.008 1 96.69 92 LEU A O 1
ATOM 754 N N . GLN A 1 93 ? -11.484 -0.991 8.727 1 95.56 93 GLN A N 1
ATOM 755 C CA . GLN A 1 93 ? -12.445 -1.376 9.75 1 95.56 93 GLN A CA 1
ATOM 756 C C . GLN A 1 93 ? -12.633 -0.259 10.773 1 95.56 93 GLN A C 1
ATOM 758 O O . GLN A 1 93 ? -13.758 0.033 11.18 1 95.56 93 GLN A O 1
ATOM 763 N N . LYS A 1 94 ? -11.539 0.336 11.18 1 96.06 94 LYS A N 1
ATOM 764 C CA . LYS A 1 94 ? -11.602 1.438 12.141 1 96.06 94 LYS A CA 1
ATOM 765 C C . LYS A 1 94 ? -12.344 2.637 11.547 1 96.06 94 LYS A C 1
ATOM 767 O O . LYS A 1 94 ? -13.125 3.287 12.242 1 96.06 94 LYS A O 1
ATOM 772 N N . GLN A 1 95 ? -12.031 2.926 10.289 1 94.88 95 GLN A N 1
ATOM 773 C CA . GLN A 1 95 ? -12.703 4.031 9.617 1 94.88 95 GLN A CA 1
ATOM 774 C C . GLN A 1 95 ? -14.211 3.811 9.562 1 94.88 95 GLN A C 1
ATOM 776 O O . GLN A 1 95 ? -14.992 4.738 9.781 1 94.88 95 GLN A O 1
ATOM 781 N N . LEU A 1 96 ? -14.625 2.623 9.227 1 92.19 96 LEU A N 1
ATOM 782 C CA . LEU A 1 96 ? -16.031 2.279 9.141 1 92.19 96 LEU A CA 1
ATOM 783 C C . LEU A 1 96 ? -16.703 2.395 10.508 1 92.19 96 LEU A C 1
ATOM 785 O O . LEU A 1 96 ? -17.828 2.914 10.617 1 92.19 96 LEU A O 1
ATOM 789 N N . GLN A 1 97 ? -16.062 1.854 11.516 1 92.62 97 GLN A N 1
ATOM 790 C CA . GLN A 1 97 ? -16.609 1.894 12.867 1 92.62 97 GLN A CA 1
ATOM 791 C C . GLN A 1 97 ? -16.797 3.332 13.344 1 92.62 97 GLN A C 1
ATOM 793 O O . GLN A 1 97 ? -17.797 3.648 13.984 1 92.62 97 GLN A O 1
ATOM 798 N N . GLU A 1 98 ? -15.812 4.188 13.055 1 91.62 98 GLU A N 1
ATOM 799 C CA . GLU A 1 98 ? -15.898 5.59 13.453 1 91.62 98 GLU A CA 1
ATOM 800 C C . GLU A 1 98 ? -17.016 6.312 12.695 1 91.62 98 GLU A C 1
ATOM 802 O O . GLU A 1 98 ? -17.656 7.207 13.242 1 91.62 98 GLU A O 1
ATOM 807 N N . SER A 1 99 ? -17.234 5.945 11.422 1 88.19 99 SER A N 1
ATOM 808 C CA . SER A 1 99 ? -18.312 6.539 10.625 1 88.19 99 SER A CA 1
ATOM 809 C C . SER A 1 99 ? -19.672 6.141 11.164 1 88.19 99 SER A C 1
ATOM 811 O O . SER A 1 99 ? -20.594 6.961 11.211 1 88.19 99 SER A O 1
ATOM 813 N N . LEU A 1 100 ? -19.812 4.93 11.578 1 86.69 100 LEU A N 1
ATOM 814 C CA . LEU A 1 100 ? -21.062 4.43 12.117 1 86.69 100 LEU A CA 1
ATOM 815 C C . LEU A 1 100 ? -21.375 5.074 13.469 1 86.69 100 LEU A C 1
ATOM 817 O O . LEU A 1 100 ? -22.531 5.375 13.766 1 86.69 100 LEU A O 1
ATOM 821 N N . SER A 1 101 ? -20.359 5.215 14.242 1 87.31 101 SER A N 1
ATOM 822 C CA . SER A 1 101 ? -20.547 5.789 15.57 1 87.31 101 SER A CA 1
ATOM 823 C C . SER A 1 101 ? -20.953 7.258 15.492 1 87.31 101 SER A C 1
ATOM 825 O O . SER A 1 101 ? -21.641 7.766 16.375 1 87.31 101 SER A O 1
ATOM 827 N N . HIS A 1 102 ? -20.484 7.906 14.461 1 78.81 102 HIS A N 1
ATOM 828 C CA . HIS A 1 102 ? -20.844 9.312 14.281 1 78.81 102 HIS A CA 1
ATOM 829 C C . HIS A 1 102 ? -22.297 9.453 13.805 1 78.81 102 HIS A C 1
ATOM 831 O O . HIS A 1 102 ? -22.922 10.492 14.008 1 78.81 102 HIS A O 1
ATOM 837 N N . LEU A 1 103 ? -22.891 8.375 13.211 1 75.12 103 LEU A N 1
ATOM 838 C CA . LEU A 1 103 ? -24.25 8.375 12.688 1 75.12 103 LEU A CA 1
ATOM 839 C C . LEU A 1 103 ? -25.25 8.039 13.781 1 75.12 103 LEU A C 1
ATOM 841 O O . LEU A 1 103 ? -26.438 8.344 13.656 1 75.12 103 LEU A O 1
ATOM 845 N N . LEU A 1 104 ? -24.844 7.5 14.781 1 66.38 104 LEU A N 1
ATOM 846 C CA . LEU A 1 104 ? -25.766 7.203 15.875 1 66.38 104 LEU A CA 1
ATOM 847 C C . LEU A 1 104 ? -25.781 8.344 16.891 1 66.38 104 LEU A C 1
ATOM 849 O O . LEU A 1 104 ? -26.828 8.68 17.438 1 66.38 104 LEU A O 1
ATOM 853 N N . MET B 1 1 ? -12.633 -12.203 1.335 1 65.56 1 MET B N 1
ATOM 854 C CA . MET B 1 1 ? -13 -10.789 1.401 1 65.56 1 MET B CA 1
ATOM 855 C C . MET B 1 1 ? -13.914 -10.414 0.239 1 65.56 1 MET B C 1
ATOM 857 O O . MET B 1 1 ? -13.789 -10.961 -0.857 1 65.56 1 MET B O 1
ATOM 861 N N . SER B 1 2 ? -14.898 -9.562 0.509 1 74.81 2 SER B N 1
ATOM 862 C CA . SER B 1 2 ? -15.82 -9.133 -0.54 1 74.81 2 SER B CA 1
ATOM 863 C C . SER B 1 2 ? -15.109 -8.266 -1.575 1 74.81 2 SER B C 1
ATOM 865 O O . SER B 1 2 ? -14.023 -7.738 -1.314 1 74.81 2 SER B O 1
ATOM 867 N N . ASN B 1 3 ? -15.602 -8.258 -2.752 1 81.81 3 ASN B N 1
ATOM 868 C CA . ASN B 1 3 ? -15.07 -7.449 -3.846 1 81.81 3 ASN B CA 1
ATOM 869 C C . ASN B 1 3 ? -14.969 -5.977 -3.459 1 81.81 3 ASN B C 1
ATOM 871 O O . ASN B 1 3 ? -14.008 -5.297 -3.826 1 81.81 3 ASN B O 1
ATOM 875 N N . GLN B 1 4 ? -15.914 -5.477 -2.711 1 86.75 4 GLN B N 1
ATOM 876 C CA . GLN B 1 4 ? -15.906 -4.086 -2.27 1 86.75 4 GLN B CA 1
ATOM 877 C C . GLN B 1 4 ? -14.734 -3.814 -1.332 1 86.75 4 GLN B C 1
ATOM 879 O O . GLN B 1 4 ? -14.125 -2.742 -1.379 1 86.75 4 GLN B O 1
ATOM 884 N N . ASN B 1 5 ? -14.438 -4.777 -0.602 1 92.44 5 ASN B N 1
ATOM 885 C CA . ASN B 1 5 ? -13.328 -4.645 0.337 1 92.44 5 ASN B CA 1
ATOM 886 C C . ASN B 1 5 ? -11.992 -4.496 -0.388 1 92.44 5 ASN B C 1
ATOM 888 O O . ASN B 1 5 ? -11.148 -3.699 0.018 1 92.44 5 ASN B O 1
ATOM 892 N N . TYR B 1 6 ? -11.969 -5.219 -1.537 1 95 6 TYR B N 1
ATOM 893 C CA . TYR B 1 6 ? -10.719 -5.121 -2.287 1 95 6 TYR B CA 1
ATOM 894 C C . TYR B 1 6 ? -10.555 -3.729 -2.889 1 95 6 TYR B C 1
ATOM 896 O O . TYR B 1 6 ? -9.445 -3.191 -2.928 1 95 6 TYR B O 1
ATOM 904 N N . ARG B 1 7 ? -11.617 -3.168 -3.266 1 96.75 7 ARG B N 1
ATOM 905 C CA . ARG B 1 7 ? -11.586 -1.841 -3.869 1 96.75 7 ARG B CA 1
ATOM 906 C C . ARG B 1 7 ? -11.188 -0.783 -2.848 1 96.75 7 ARG B C 1
ATOM 908 O O . ARG B 1 7 ? -10.414 0.122 -3.154 1 96.75 7 ARG B O 1
ATOM 915 N N . LEU B 1 8 ? -11.695 -0.91 -1.719 1 97.19 8 LEU B N 1
ATOM 916 C CA . LEU B 1 8 ? -11.367 0.042 -0.664 1 97.19 8 LEU B CA 1
ATOM 917 C C . LEU B 1 8 ? -9.906 -0.091 -0.248 1 97.19 8 LEU B C 1
ATOM 919 O O . LEU B 1 8 ? -9.219 0.913 -0.055 1 97.19 8 LEU B O 1
ATOM 923 N N . CYS B 1 9 ? -9.477 -1.343 -0.139 1 98 9 CYS B N 1
ATOM 924 C CA . CYS B 1 9 ? -8.07 -1.586 0.196 1 98 9 CYS B CA 1
ATOM 925 C C . CYS B 1 9 ? -7.152 -1.008 -0.87 1 98 9 CYS B C 1
ATOM 927 O O . CYS B 1 9 ? -6.168 -0.34 -0.548 1 98 9 CYS B O 1
ATOM 929 N N . ALA B 1 10 ? -7.535 -1.256 -2.127 1 98.31 10 ALA B N 1
ATOM 930 C CA . ALA B 1 10 ? -6.73 -0.767 -3.246 1 98.31 10 ALA B CA 1
ATOM 931 C C . ALA B 1 10 ? -6.66 0.758 -3.246 1 98.31 10 ALA B C 1
ATOM 933 O O . ALA B 1 10 ? -5.605 1.337 -3.504 1 98.31 10 ALA B O 1
ATOM 934 N N . SER B 1 11 ? -7.734 1.373 -2.951 1 98.12 11 SER B N 1
ATOM 935 C CA . SER B 1 11 ? -7.789 2.832 -2.934 1 98.12 11 SER B CA 1
ATOM 936 C C . SER B 1 11 ? -6.891 3.404 -1.843 1 98.12 11 SER B C 1
ATOM 938 O O . SER B 1 11 ? -6.18 4.387 -2.07 1 98.12 11 SER B O 1
ATOM 940 N N . LEU B 1 12 ? -6.957 2.809 -0.691 1 98.31 12 LEU B N 1
ATOM 941 C CA . LEU B 1 12 ? -6.094 3.252 0.398 1 98.31 12 LEU B CA 1
ATOM 942 C C . LEU B 1 12 ? -4.621 3.098 0.025 1 98.31 12 LEU B C 1
ATOM 944 O O . LEU B 1 12 ? -3.832 4.027 0.2 1 98.31 12 LEU B O 1
ATOM 948 N N . LEU B 1 13 ? -4.301 1.937 -0.509 1 98.69 13 LEU B N 1
ATOM 949 C CA . LEU B 1 13 ? -2.928 1.676 -0.919 1 98.69 13 LEU B CA 1
ATOM 950 C C . LEU B 1 13 ? -2.492 2.646 -2.012 1 98.69 13 LEU B C 1
ATOM 952 O O . LEU B 1 13 ? -1.353 3.117 -2.014 1 98.69 13 LEU B O 1
ATOM 956 N N . LYS B 1 14 ? -3.365 2.912 -2.908 1 98.25 14 LYS B N 1
ATOM 957 C CA . LYS B 1 14 ? -3.082 3.869 -3.975 1 98.25 14 LYS B CA 1
ATOM 958 C C . LYS B 1 14 ? -2.74 5.242 -3.406 1 98.25 14 LYS B C 1
ATOM 960 O O . LYS B 1 14 ? -1.818 5.906 -3.885 1 98.25 14 LYS B O 1
ATOM 965 N N . SER B 1 15 ? -3.445 5.629 -2.486 1 98.31 15 SER B N 1
ATOM 966 C CA . SER B 1 15 ? -3.217 6.93 -1.869 1 98.31 15 SER B CA 1
ATOM 967 C C . SER B 1 15 ? -1.851 6.992 -1.195 1 98.31 15 SER B C 1
ATOM 969 O O . SER B 1 15 ? -1.268 8.07 -1.059 1 98.31 15 SER B O 1
ATOM 971 N N . LEU B 1 16 ? -1.299 5.863 -0.824 1 98.38 16 LEU B N 1
ATOM 972 C CA . LEU B 1 16 ? 0.002 5.785 -0.169 1 98.38 16 LEU B CA 1
ATOM 973 C C . LEU B 1 16 ? 1.115 5.594 -1.193 1 98.38 16 LEU B C 1
ATOM 975 O O . LEU B 1 16 ? 2.297 5.625 -0.844 1 98.38 16 LEU B O 1
ATOM 979 N N . SER B 1 17 ? 0.695 5.398 -2.424 1 98.25 17 SER B N 1
ATOM 980 C CA . SER B 1 17 ? 1.67 4.977 -3.426 1 98.25 17 SER B CA 1
ATOM 981 C C . SER B 1 17 ? 2.211 6.172 -4.203 1 98.25 17 SER B C 1
ATOM 983 O O . SER B 1 17 ? 2.24 6.152 -5.438 1 98.25 17 SER B O 1
ATOM 985 N N . HIS B 1 18 ? 2.615 7.133 -3.58 1 97.31 18 HIS B N 1
ATOM 986 C CA . HIS B 1 18 ? 3.227 8.336 -4.145 1 97.31 18 HIS B CA 1
ATOM 987 C C . HIS B 1 18 ? 4.422 8.789 -3.314 1 97.31 18 HIS B C 1
ATOM 989 O O . HIS B 1 18 ? 4.309 8.953 -2.098 1 97.31 18 HIS B O 1
ATOM 995 N N . PRO B 1 19 ? 5.535 9.062 -3.994 1 96.12 19 PRO B N 1
ATOM 996 C CA . PRO B 1 19 ? 6.754 9.367 -3.242 1 96.12 19 PRO B CA 1
ATOM 997 C C . PRO B 1 19 ? 6.598 10.594 -2.344 1 96.12 19 PRO B C 1
ATOM 999 O O . PRO B 1 19 ? 7.031 10.578 -1.188 1 96.12 19 PRO B O 1
ATOM 1002 N N . THR B 1 20 ? 5.961 11.578 -2.826 1 94.75 20 THR B N 1
ATOM 1003 C CA . THR B 1 20 ? 5.797 12.805 -2.053 1 94.75 20 THR B CA 1
ATOM 1004 C C . THR B 1 20 ? 4.918 12.562 -0.831 1 94.75 20 THR B C 1
ATOM 1006 O O . THR B 1 20 ? 5.184 13.094 0.248 1 94.75 20 THR B O 1
ATOM 1009 N N . ARG B 1 21 ? 3.91 11.82 -0.999 1 97.12 21 ARG B N 1
ATOM 1010 C CA . ARG B 1 21 ? 3.023 11.516 0.12 1 97.12 21 ARG B CA 1
ATOM 1011 C C . ARG B 1 21 ? 3.738 10.672 1.174 1 97.12 21 ARG B C 1
ATOM 1013 O O . ARG B 1 21 ? 3.492 10.828 2.371 1 97.12 21 ARG B O 1
ATOM 1020 N N . LEU B 1 22 ? 4.582 9.812 0.718 1 96.81 22 LEU B N 1
ATOM 1021 C CA . LEU B 1 22 ? 5.391 9.031 1.651 1 96.81 22 LEU B CA 1
ATOM 1022 C C . LEU B 1 22 ? 6.352 9.93 2.422 1 96.81 22 LEU B C 1
ATOM 1024 O O . LEU B 1 22 ? 6.574 9.727 3.617 1 96.81 22 LEU B O 1
ATOM 1028 N N . GLU B 1 23 ? 6.898 10.852 1.741 1 94.06 23 GLU B N 1
ATOM 1029 C CA . GLU B 1 23 ? 7.777 11.82 2.385 1 94.06 23 GLU B CA 1
ATOM 1030 C C . GLU B 1 23 ? 7.031 12.625 3.447 1 94.06 23 GLU B C 1
ATOM 1032 O O . GLU B 1 23 ? 7.551 12.852 4.543 1 94.06 23 GLU B O 1
ATOM 1037 N N . ILE B 1 24 ? 5.848 13.023 3.121 1 94.75 24 ILE B N 1
ATOM 1038 C CA . ILE B 1 24 ? 5.008 13.773 4.051 1 94.75 24 ILE B CA 1
ATOM 1039 C C . ILE B 1 24 ? 4.75 12.93 5.301 1 94.75 24 ILE B C 1
ATOM 1041 O O . ILE B 1 24 ? 4.883 13.422 6.426 1 94.75 24 ILE B O 1
ATOM 1045 N N . LEU B 1 25 ? 4.465 11.68 5.129 1 96.44 25 LEU B N 1
ATOM 1046 C CA . LEU B 1 25 ? 4.176 10.789 6.25 1 96.44 25 LEU B CA 1
ATOM 1047 C C . LEU B 1 25 ? 5.414 10.594 7.121 1 96.44 25 LEU B C 1
ATOM 1049 O O . LEU B 1 25 ? 5.312 10.523 8.344 1 96.44 25 LEU B O 1
ATOM 1053 N N . ASP B 1 26 ? 6.527 10.508 6.484 1 93.75 26 ASP B N 1
ATOM 1054 C CA . ASP B 1 26 ? 7.781 10.375 7.219 1 93.75 26 ASP B CA 1
ATOM 1055 C C . ASP B 1 26 ? 8.039 11.602 8.094 1 93.75 26 ASP B C 1
ATOM 1057 O O . ASP B 1 26 ? 8.445 11.477 9.25 1 93.75 26 ASP B O 1
ATOM 1061 N N . LEU B 1 27 ? 7.816 12.75 7.527 1 91.88 27 LEU B N 1
ATOM 1062 C CA . LEU B 1 27 ? 7.969 14 8.266 1 91.88 27 LEU B CA 1
ATOM 1063 C C . LEU B 1 27 ? 7.043 14.031 9.477 1 91.88 27 LEU B C 1
ATOM 1065 O O . LEU B 1 27 ? 7.457 14.43 10.57 1 91.88 27 LEU B O 1
ATOM 1069 N N . LEU B 1 28 ? 5.84 13.586 9.32 1 94.38 28 LEU B N 1
ATOM 1070 C CA . LEU B 1 28 ? 4.84 13.609 10.383 1 94.38 28 LEU B CA 1
ATOM 1071 C C . LEU B 1 28 ? 5.164 12.578 11.461 1 94.38 28 LEU B C 1
ATOM 1073 O O . LEU B 1 28 ? 4.789 12.75 12.617 1 94.38 28 LEU B O 1
ATOM 1077 N N . ARG B 1 29 ? 5.688 11.523 11.039 1 92.25 29 ARG B N 1
ATOM 1078 C CA . ARG B 1 29 ? 6.07 10.484 11.992 1 92.25 29 ARG B CA 1
ATOM 1079 C C . ARG B 1 29 ? 7.023 11.039 13.047 1 92.25 29 ARG B C 1
ATOM 1081 O O . ARG B 1 29 ? 6.887 10.742 14.234 1 92.25 29 ARG B O 1
ATOM 1088 N N . ASP B 1 30 ? 7.926 11.805 12.664 1 87.31 30 ASP B N 1
ATOM 1089 C CA . ASP B 1 30 ? 8.977 12.336 13.531 1 87.31 30 ASP B CA 1
ATOM 1090 C C . ASP B 1 30 ? 8.43 13.422 14.453 1 87.31 30 ASP B C 1
ATOM 1092 O O . ASP B 1 30 ? 8.844 13.523 15.609 1 87.31 30 ASP B O 1
ATOM 1096 N N . LYS B 1 31 ? 7.375 14.172 14.008 1 85.56 31 LYS B N 1
ATOM 1097 C CA . LYS B 1 31 ? 6.941 15.359 14.742 1 85.56 31 LYS B CA 1
ATOM 1098 C C . LYS B 1 31 ? 5.535 15.172 15.305 1 85.56 31 LYS B C 1
ATOM 1100 O O . LYS B 1 31 ? 5.055 16 16.078 1 85.56 31 LYS B O 1
ATOM 1105 N N . ASN B 1 32 ? 4.797 14.078 14.953 1 84.94 32 ASN B N 1
ATOM 1106 C CA . ASN B 1 32 ? 3.451 13.719 15.383 1 84.94 32 ASN B CA 1
ATOM 1107 C C . ASN B 1 32 ? 2.396 14.594 14.711 1 84.94 32 ASN B C 1
ATOM 1109 O O . ASN B 1 32 ? 1.398 14.078 14.195 1 84.94 32 ASN B O 1
ATOM 1113 N N . GLU B 1 33 ? 2.641 15.898 14.805 1 93.75 33 GLU B N 1
ATOM 1114 C CA . GLU B 1 33 ? 1.746 16.859 14.164 1 93.75 33 GLU B CA 1
ATOM 1115 C C . GLU B 1 33 ? 2.523 18.047 13.602 1 93.75 33 GLU B C 1
ATOM 1117 O O . GLU B 1 33 ? 3.479 18.516 14.219 1 93.75 33 GLU B O 1
ATOM 1122 N N . LEU B 1 34 ? 2.066 18.484 12.383 1 93.94 34 LEU B N 1
ATOM 1123 C CA . LEU B 1 34 ? 2.771 19.594 11.766 1 93.94 34 LEU B CA 1
ATOM 1124 C C . LEU B 1 34 ? 1.792 20.547 11.078 1 93.94 34 LEU B C 1
ATOM 1126 O O . LEU B 1 34 ? 0.777 20.109 10.531 1 93.94 34 LEU B O 1
ATOM 1130 N N . CYS B 1 35 ? 2.158 21.781 11.102 1 92.62 35 CYS B N 1
ATOM 1131 C CA . CYS B 1 35 ? 1.412 22.781 10.336 1 92.62 35 CYS B CA 1
ATOM 1132 C C . CYS B 1 35 ? 1.689 22.641 8.844 1 92.62 35 CYS B C 1
ATOM 1134 O O . CYS B 1 35 ? 2.799 22.266 8.445 1 92.62 35 CYS B O 1
ATOM 1136 N N . VAL B 1 36 ? 0.688 22.969 8.055 1 90.94 36 VAL B N 1
ATOM 1137 C CA . VAL B 1 36 ? 0.846 22.953 6.605 1 90.94 36 VAL B CA 1
ATOM 1138 C C . VAL B 1 36 ? 2.096 23.719 6.203 1 90.94 36 VAL B C 1
ATOM 1140 O O . VAL B 1 36 ? 2.854 23.297 5.332 1 90.94 36 VAL B O 1
ATOM 1143 N N . CYS B 1 37 ? 2.385 24.797 6.918 1 87.06 37 CYS B N 1
ATOM 1144 C CA . CYS B 1 37 ? 3.52 25.656 6.594 1 87.06 37 CYS B CA 1
ATOM 1145 C C . CYS B 1 37 ? 4.836 24.922 6.828 1 87.06 37 CYS B C 1
ATOM 1147 O O . CYS B 1 37 ? 5.789 25.094 6.062 1 87.06 37 CYS B O 1
ATOM 1149 N N . ASP B 1 38 ? 4.918 24.094 7.875 1 88.38 38 ASP B N 1
ATOM 1150 C CA . ASP B 1 38 ? 6.117 23.312 8.164 1 88.38 38 ASP B CA 1
ATOM 1151 C C . ASP B 1 38 ? 6.316 22.203 7.141 1 88.38 38 ASP B C 1
ATOM 1153 O O . ASP B 1 38 ? 7.449 21.859 6.801 1 88.38 38 ASP B O 1
ATOM 1157 N N . ILE B 1 39 ? 5.273 21.656 6.68 1 89 39 ILE B N 1
ATOM 1158 C CA . ILE B 1 39 ? 5.336 20.578 5.703 1 89 39 ILE B CA 1
ATOM 1159 C C . ILE B 1 39 ? 5.855 21.109 4.371 1 89 39 ILE B C 1
ATOM 1161 O O . ILE B 1 39 ? 6.75 20.531 3.762 1 89 39 ILE B O 1
ATOM 1165 N N . TYR B 1 40 ? 5.336 22.25 3.992 1 83.81 40 TYR B N 1
ATOM 1166 C CA . TYR B 1 40 ? 5.758 22.922 2.77 1 83.81 40 TYR B CA 1
ATOM 1167 C C . TYR B 1 40 ? 7.25 23.234 2.801 1 83.81 40 TYR B C 1
ATOM 1169 O O . TYR B 1 40 ? 7.957 23 1.82 1 83.81 40 TYR B O 1
ATOM 1177 N N . GLU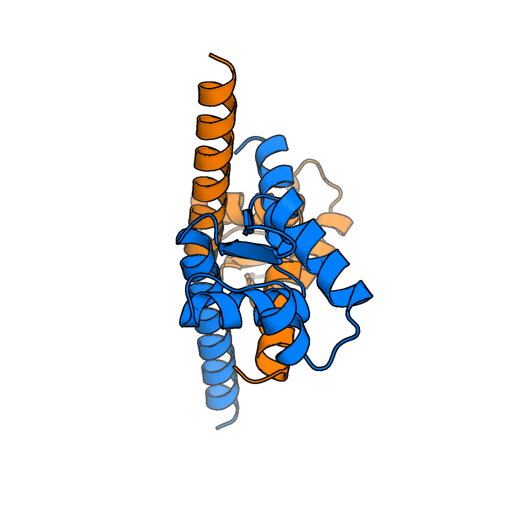 B 1 41 ? 7.699 23.844 3.838 1 82.5 41 GLU B N 1
ATOM 1178 C CA . GLU B 1 41 ? 9.078 24.297 3.988 1 82.5 41 GLU B CA 1
ATOM 1179 C C . GLU B 1 41 ? 10.055 23.125 3.912 1 82.5 41 GLU B C 1
ATOM 1181 O O . GLU B 1 41 ? 11.188 23.281 3.445 1 82.5 41 GLU B O 1
ATOM 1186 N N . ASN B 1 42 ? 9.5 22.031 4.289 1 80.38 42 ASN B N 1
ATOM 1187 C CA . ASN B 1 42 ? 10.391 20.875 4.34 1 80.38 42 ASN B CA 1
ATOM 1188 C C . ASN B 1 42 ? 10.445 20.156 2.996 1 80.38 42 ASN B C 1
ATOM 1190 O O . ASN B 1 42 ? 11.43 19.469 2.695 1 80.38 42 ASN B O 1
ATOM 1194 N N . LEU B 1 43 ? 9.383 20.406 2.307 1 80.75 43 LEU B N 1
ATOM 1195 C CA . LEU B 1 43 ? 9.344 19.719 1.018 1 80.75 43 LEU B CA 1
ATOM 1196 C C . LEU B 1 43 ? 9.734 20.672 -0.112 1 80.75 43 LEU B C 1
ATOM 1198 O O . LEU B 1 43 ? 9.461 21.875 -0.041 1 80.75 43 LEU B O 1
ATOM 1202 N N . ASP B 1 44 ? 10.656 20.625 -0.813 1 80.31 44 ASP B N 1
ATOM 1203 C CA . ASP B 1 44 ? 11.078 21.469 -1.922 1 80.31 44 ASP B CA 1
ATOM 1204 C C . ASP B 1 44 ? 10.062 21.453 -3.061 1 80.31 44 ASP B C 1
ATOM 1206 O O . ASP B 1 44 ? 10.438 21.312 -4.23 1 80.31 44 ASP B O 1
ATOM 1210 N N . LEU B 1 45 ? 8.805 21.5 -2.729 1 80.81 45 LEU B N 1
ATOM 1211 C CA . LEU B 1 45 ? 7.73 21.453 -3.715 1 80.81 45 LEU B CA 1
ATOM 1212 C C . LEU B 1 45 ? 6.855 22.703 -3.623 1 80.81 45 LEU B C 1
ATOM 1214 O O . LEU B 1 45 ? 6.883 23.406 -2.615 1 80.81 45 LEU B O 1
ATOM 1218 N N . GLU B 1 46 ? 6.141 22.938 -4.645 1 83.25 46 GLU B N 1
ATOM 1219 C CA . GLU B 1 46 ? 5.191 24.047 -4.648 1 83.25 46 GLU B CA 1
ATOM 1220 C C . GLU B 1 46 ? 4.043 23.781 -3.678 1 83.25 46 GLU B C 1
ATOM 1222 O O . GLU B 1 46 ? 3.59 22.656 -3.523 1 83.25 46 GLU B O 1
ATOM 1227 N N . GLN B 1 47 ? 3.611 24.828 -3.1 1 84.56 47 GLN B N 1
ATOM 1228 C CA . GLN B 1 47 ? 2.551 24.766 -2.1 1 84.56 47 GLN B CA 1
ATOM 1229 C C . GLN B 1 47 ? 1.296 24.109 -2.674 1 84.56 47 GLN B C 1
ATOM 1231 O O . GLN B 1 47 ? 0.625 23.328 -1.989 1 84.56 47 GLN B O 1
ATOM 1236 N N . SER B 1 48 ? 0.959 24.438 -3.83 1 87.44 48 SER B N 1
ATOM 1237 C CA . SER B 1 48 ? -0.246 23.875 -4.43 1 87.44 48 SER B CA 1
ATOM 1238 C C . SER B 1 48 ? -0.162 22.359 -4.516 1 87.44 48 SER B C 1
ATOM 1240 O O . SER B 1 48 ? -1.144 21.656 -4.254 1 87.44 48 SER B O 1
ATOM 1242 N N . ASN B 1 49 ? 0.953 21.828 -4.875 1 90.12 49 ASN B N 1
ATOM 1243 C CA . ASN B 1 49 ? 1.169 20.391 -4.988 1 90.12 49 ASN B CA 1
ATOM 1244 C C . ASN B 1 49 ? 1.054 19.688 -3.635 1 90.12 49 ASN B C 1
ATOM 1246 O O . ASN B 1 49 ? 0.394 18.656 -3.516 1 90.12 49 ASN B O 1
ATOM 1250 N N . VAL B 1 50 ? 1.644 20.328 -2.711 1 92.62 50 VAL B N 1
ATOM 1251 C CA . VAL B 1 50 ? 1.613 19.781 -1.36 1 92.62 50 VAL B CA 1
ATOM 1252 C C . VAL B 1 50 ? 0.175 19.75 -0.849 1 92.62 50 VAL B C 1
ATOM 1254 O O . VAL B 1 50 ? -0.258 18.75 -0.26 1 92.62 50 VAL B O 1
ATOM 1257 N N . SER B 1 51 ? -0.573 20.797 -1.11 1 93.38 51 SER B N 1
ATOM 1258 C CA . SER B 1 51 ? -1.961 20.875 -0.667 1 93.38 51 SER B CA 1
ATOM 1259 C C . SER B 1 51 ? -2.803 19.766 -1.278 1 93.38 51 SER B C 1
ATOM 1261 O O . SER B 1 51 ? -3.646 19.172 -0.601 1 93.38 51 SER B O 1
ATOM 1263 N N . GLN B 1 52 ? -2.547 19.484 -2.512 1 95.25 52 GLN B N 1
ATOM 1264 C CA . GLN B 1 52 ? -3.273 18.422 -3.199 1 95.25 52 GLN B CA 1
ATOM 1265 C C . GLN B 1 52 ? -2.994 17.078 -2.564 1 95.25 52 GLN B C 1
ATOM 1267 O O . GLN B 1 52 ? -3.914 16.281 -2.346 1 95.25 52 GLN B O 1
ATOM 1272 N N . HIS B 1 53 ? -1.753 16.797 -2.299 1 96.88 53 HIS B N 1
ATOM 1273 C CA . HIS B 1 53 ? -1.376 15.531 -1.673 1 96.88 53 HIS B CA 1
ATOM 1274 C C . HIS B 1 53 ? -1.975 15.406 -0.276 1 96.88 53 HIS B C 1
ATOM 1276 O O . HIS B 1 53 ? -2.455 14.344 0.107 1 96.88 53 HIS B O 1
ATOM 1282 N N . LEU B 1 54 ? -1.931 16.516 0.424 1 96.81 54 LEU B N 1
ATOM 1283 C CA . LEU B 1 54 ? -2.529 16.531 1.754 1 96.81 54 LEU B CA 1
ATOM 1284 C C . LEU B 1 54 ? -4.027 16.266 1.677 1 96.81 54 LEU B C 1
ATOM 1286 O O . LEU B 1 54 ? -4.578 15.531 2.508 1 96.81 54 LEU B O 1
ATOM 1290 N N . LYS B 1 55 ? -4.637 16.844 0.711 1 97.12 55 LYS B N 1
ATOM 1291 C CA . LYS B 1 55 ? -6.066 16.625 0.51 1 97.12 55 LYS B CA 1
ATOM 1292 C C . LYS B 1 55 ? -6.367 15.164 0.203 1 97.12 55 LYS B C 1
ATOM 1294 O O . LYS B 1 55 ? -7.309 14.586 0.759 1 97.12 55 LYS B O 1
ATOM 1299 N N . VAL B 1 56 ? -5.625 14.57 -0.658 1 97.81 56 VAL B N 1
ATOM 1300 C CA . VAL B 1 56 ? -5.809 13.172 -1.024 1 97.81 56 VAL B CA 1
ATOM 1301 C C . VAL B 1 56 ? -5.68 12.297 0.217 1 97.81 56 VAL B C 1
ATOM 1303 O O . VAL B 1 56 ? -6.527 11.43 0.461 1 97.81 56 VAL B O 1
ATOM 1306 N N . LEU B 1 57 ? -4.637 12.516 1.027 1 98.31 57 LEU B N 1
ATOM 1307 C CA . LEU B 1 57 ? -4.391 11.742 2.236 1 98.31 57 LEU B CA 1
ATOM 1308 C C . LEU B 1 57 ? -5.508 11.953 3.256 1 98.31 57 LEU B C 1
ATOM 1310 O O . LEU B 1 57 ? -5.953 11 3.9 1 98.31 57 LEU B O 1
ATOM 1314 N N . LYS B 1 58 ? -5.941 13.172 3.352 1 97.75 58 LYS B N 1
ATOM 1315 C CA . LYS B 1 58 ? -7.027 13.492 4.277 1 97.75 58 LYS B CA 1
ATOM 1316 C C . LYS B 1 58 ? -8.336 12.844 3.83 1 97.75 58 LYS B C 1
ATOM 1318 O O . LYS B 1 58 ? -9.047 12.242 4.641 1 97.75 58 LYS B O 1
ATOM 1323 N N . ASP B 1 59 ? -8.648 12.969 2.512 1 97.38 59 ASP B N 1
ATOM 1324 C CA . ASP B 1 59 ? -9.891 12.43 1.962 1 97.38 59 ASP B CA 1
ATOM 1325 C C . ASP B 1 59 ? -9.961 10.922 2.145 1 97.38 59 ASP B C 1
ATOM 1327 O O . ASP B 1 59 ? -11.047 10.359 2.307 1 97.38 59 ASP B O 1
ATOM 1331 N N . GLN B 1 60 ? -8.82 10.273 2.197 1 97.44 60 GLN B N 1
ATOM 1332 C CA . GLN B 1 60 ? -8.773 8.828 2.359 1 97.44 60 GLN B CA 1
ATOM 1333 C C . GLN B 1 60 ? -8.703 8.438 3.834 1 97.44 60 GLN B C 1
ATOM 1335 O O . GLN B 1 60 ? -8.539 7.262 4.164 1 97.44 60 GLN B O 1
ATOM 1340 N N . GLY B 1 61 ? -8.68 9.43 4.645 1 97.19 61 GLY B N 1
ATOM 1341 C CA . GLY B 1 61 ? -8.68 9.18 6.078 1 97.19 61 GLY B CA 1
ATOM 1342 C C . GLY B 1 61 ? -7.305 8.844 6.625 1 97.19 61 GLY B C 1
ATOM 1343 O O . GLY B 1 61 ? -7.184 8.344 7.746 1 97.19 61 GLY B O 1
ATOM 1344 N N . ILE B 1 62 ? -6.309 9.023 5.938 1 98.25 62 ILE B N 1
ATOM 1345 C CA . ILE B 1 62 ? -4.938 8.734 6.352 1 98.25 62 ILE B CA 1
ATOM 1346 C C . ILE B 1 62 ? -4.43 9.844 7.27 1 98.25 62 ILE B C 1
ATOM 1348 O O . ILE B 1 62 ? -3.682 9.586 8.211 1 98.25 62 ILE B O 1
ATOM 1352 N N . LEU B 1 63 ? -4.879 11.016 6.945 1 98.19 63 LEU B N 1
ATOM 1353 C CA . LEU B 1 63 ? -4.57 12.164 7.789 1 98.19 63 LEU B CA 1
ATOM 1354 C C . LEU B 1 63 ? -5.84 12.758 8.391 1 98.19 63 LEU B C 1
ATOM 1356 O O . LEU B 1 63 ? -6.922 12.633 7.809 1 98.19 63 LEU B O 1
ATOM 1360 N N . ILE B 1 64 ? -5.723 13.375 9.492 1 97.06 64 ILE B N 1
ATOM 1361 C CA . ILE B 1 64 ? -6.742 14.25 10.055 1 97.06 64 ILE B CA 1
ATOM 1362 C C . ILE B 1 64 ? -6.168 15.648 10.258 1 97.06 64 ILE B C 1
ATOM 1364 O O . ILE B 1 64 ? -4.953 15.812 10.398 1 97.06 64 ILE B O 1
ATOM 1368 N N . SER B 1 65 ? -7.035 16.578 10.172 1 96.5 65 SER B N 1
ATOM 1369 C CA . SER B 1 65 ? -6.566 17.953 10.305 1 96.5 65 SER B CA 1
ATOM 1370 C C . SER B 1 65 ? -7.332 18.703 11.391 1 96.5 65 SER B C 1
ATOM 1372 O O . SER B 1 65 ? -8.445 18.312 11.75 1 96.5 65 SER B O 1
ATOM 1374 N N . ARG B 1 66 ? -6.75 19.672 11.984 1 95.25 66 ARG B N 1
ATOM 1375 C CA . ARG B 1 66 ? -7.375 20.609 12.906 1 95.25 66 ARG B CA 1
ATOM 1376 C C . ARG B 1 66 ? -6.961 22.047 12.602 1 95.25 66 ARG B C 1
ATOM 1378 O O . ARG B 1 66 ? -5.871 22.281 12.07 1 95.25 66 ARG B O 1
ATOM 1385 N N . LYS B 1 67 ? -7.836 22.906 12.898 1 94.75 67 LYS B N 1
ATOM 1386 C CA . LYS B 1 67 ? -7.574 24.312 12.625 1 94.75 67 LYS B CA 1
ATOM 1387 C C . LYS B 1 67 ? -7.312 25.094 13.914 1 94.75 67 LYS B C 1
ATOM 1389 O O . LYS B 1 67 ? -7.992 24.875 14.922 1 94.75 67 LYS B O 1
ATOM 1394 N N . GLU B 1 68 ? -6.328 25.875 13.945 1 94.38 68 GLU B N 1
ATOM 1395 C CA . GLU B 1 68 ? -6.02 26.812 15.016 1 94.38 68 GLU B CA 1
ATOM 1396 C C . GLU B 1 68 ? -5.73 28.219 14.461 1 94.38 68 GLU B C 1
ATOM 1398 O O . GLU B 1 68 ? -4.629 28.469 13.977 1 94.38 68 GLU B O 1
ATOM 1403 N N . GLY B 1 69 ? -6.75 29.078 14.617 1 94.25 69 GLY B N 1
ATOM 1404 C CA . GLY B 1 69 ? -6.621 30.375 13.961 1 94.25 69 GLY B CA 1
ATOM 1405 C C . GLY B 1 69 ? -6.578 30.281 12.453 1 94.25 69 GLY B C 1
ATOM 1406 O O . GLY B 1 69 ? -7.48 29.703 11.836 1 94.25 69 GLY B O 1
ATOM 1407 N N . LEU B 1 70 ? -5.48 30.672 11.789 1 91.31 70 LEU B N 1
ATOM 1408 C CA . LEU B 1 70 ? -5.32 30.656 10.344 1 91.31 70 LEU B CA 1
ATOM 1409 C C . LEU B 1 70 ? -4.469 29.469 9.906 1 91.31 70 LEU B C 1
ATOM 1411 O O . LEU B 1 70 ? -4.246 29.266 8.711 1 91.31 70 LEU B O 1
ATOM 1415 N N . MET B 1 71 ? -4.117 28.703 10.961 1 92.38 71 MET B N 1
ATOM 1416 C CA . MET B 1 71 ? -3.193 27.609 10.664 1 92.38 71 MET B CA 1
ATOM 1417 C C . MET B 1 71 ? -3.922 26.266 10.648 1 92.38 71 MET B C 1
ATOM 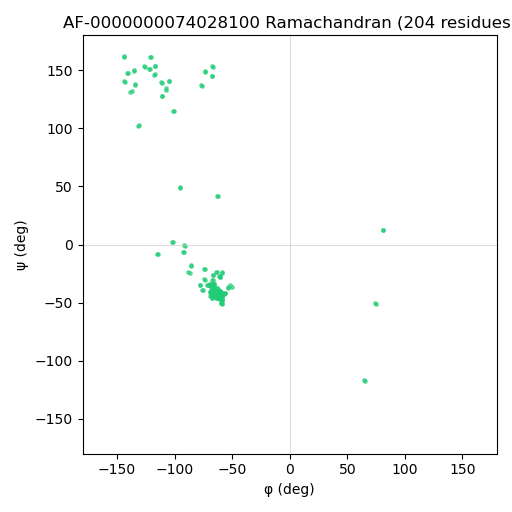1419 O O . MET B 1 71 ? -4.824 26.047 11.453 1 92.38 71 MET B O 1
ATOM 1423 N N . VAL B 1 72 ? -3.506 25.453 9.695 1 95.38 72 VAL B N 1
ATOM 1424 C CA . VAL B 1 72 ? -4.047 24.094 9.609 1 95.38 72 VAL B CA 1
ATOM 1425 C C . VAL B 1 72 ? -2.959 23.094 9.969 1 95.38 72 VAL B C 1
ATOM 1427 O O . VAL B 1 72 ? -1.849 23.141 9.438 1 95.38 72 VAL B O 1
ATOM 1430 N N . PHE B 1 73 ? -3.301 22.156 10.969 1 96.56 73 PHE B N 1
ATOM 1431 C CA . PHE B 1 73 ? -2.361 21.141 11.422 1 96.56 73 PHE B CA 1
ATOM 1432 C C . PHE B 1 73 ? -2.82 19.75 10.992 1 96.56 73 PHE B C 1
ATOM 1434 O O . PHE B 1 73 ? -4.012 19.438 11.047 1 96.56 73 PHE B O 1
ATOM 1441 N N . TYR B 1 74 ? -1.836 18.953 10.57 1 97.38 74 TYR B N 1
ATOM 1442 C CA . TYR B 1 74 ? -2.133 17.594 10.133 1 97.38 74 TYR B CA 1
ATOM 1443 C C . TYR B 1 74 ? -1.424 16.562 11.016 1 97.38 74 TYR B C 1
AT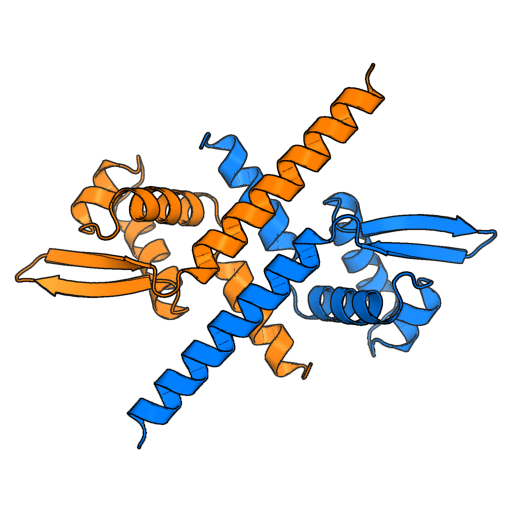OM 1445 O O . TYR B 1 74 ? -0.303 16.797 11.477 1 97.38 74 TYR B O 1
ATOM 1453 N N . LYS B 1 75 ? -2.004 15.461 11.242 1 97.44 75 LYS B N 1
ATOM 1454 C CA . LYS B 1 75 ? -1.374 14.289 11.852 1 97.44 75 LYS B CA 1
ATOM 1455 C C . LYS B 1 75 ? -1.896 13 11.234 1 97.44 75 LYS B C 1
ATOM 1457 O O . LYS B 1 75 ? -2.951 12.984 10.602 1 97.44 75 LYS B O 1
ATOM 1462 N N . VAL B 1 76 ? -1.206 11.945 11.391 1 97.81 76 VAL B N 1
ATOM 1463 C CA . VAL B 1 76 ? -1.601 10.648 10.852 1 97.81 76 VAL B CA 1
ATOM 1464 C C . VAL B 1 76 ? -2.719 10.047 11.703 1 97.81 76 VAL B C 1
ATOM 1466 O O . VAL B 1 76 ? -2.656 10.078 12.93 1 97.81 76 VAL B O 1
ATOM 1469 N N . SER B 1 77 ? -3.697 9.5 11.031 1 97.06 77 SER B N 1
ATOM 1470 C CA . SER B 1 77 ? -4.938 9.086 11.672 1 97.06 77 SER B CA 1
ATOM 1471 C C . SER B 1 77 ? -4.75 7.797 12.461 1 97.06 77 SER B C 1
ATOM 1473 O O . SER B 1 77 ? -5.355 7.613 13.516 1 97.06 77 SER B O 1
ATOM 1475 N N . TYR B 1 78 ? -3.947 6.879 11.859 1 96.69 78 TYR B N 1
ATOM 1476 C CA . TYR B 1 78 ? -3.801 5.547 12.43 1 96.69 78 TYR B CA 1
ATOM 1477 C C . TYR B 1 78 ? -2.336 5.125 12.469 1 96.69 78 TYR B C 1
ATOM 1479 O O . TYR B 1 78 ? -1.609 5.301 11.484 1 96.69 78 TYR B O 1
ATOM 1487 N N . LEU B 1 79 ? -1.957 4.516 13.57 1 95.25 79 LEU B N 1
ATOM 1488 C CA . LEU B 1 79 ? -0.577 4.07 13.719 1 95.25 79 LEU B CA 1
ATOM 1489 C C . LEU B 1 79 ? -0.254 2.957 12.727 1 95.25 79 LEU B C 1
ATOM 1491 O O . LEU B 1 79 ? 0.904 2.775 12.344 1 95.25 79 LEU B O 1
ATOM 1495 N N . GLU B 1 80 ? -1.282 2.254 12.344 1 97.69 80 GLU B N 1
ATOM 1496 C CA . GLU B 1 80 ? -1.123 1.149 11.398 1 97.69 80 GLU B CA 1
ATOM 1497 C C . GLU B 1 80 ? -0.517 1.63 10.086 1 97.69 80 GLU B C 1
ATOM 1499 O O . GLU B 1 80 ? 0.12 0.854 9.367 1 97.69 80 GLU B O 1
ATOM 1504 N N . ILE B 1 81 ? -0.679 2.895 9.781 1 98.19 81 ILE B N 1
ATOM 1505 C CA . ILE B 1 81 ? -0.094 3.455 8.57 1 98.19 81 ILE B CA 1
ATOM 1506 C C . ILE B 1 81 ? 1.427 3.33 8.625 1 98.19 81 ILE B C 1
ATOM 1508 O O . ILE B 1 81 ? 2.057 2.904 7.652 1 98.19 81 ILE B O 1
ATOM 1512 N N . TYR B 1 82 ? 1.951 3.637 9.773 1 97.25 82 TYR B N 1
ATOM 1513 C CA . TYR B 1 82 ? 3.398 3.539 9.93 1 97.25 82 TYR B CA 1
ATOM 1514 C C . TYR B 1 82 ? 3.854 2.084 9.898 1 97.25 82 TYR B C 1
ATOM 1516 O O . TYR B 1 82 ? 4.941 1.777 9.406 1 97.25 82 TYR B O 1
ATOM 1524 N N . ASP B 1 83 ? 3.023 1.204 10.414 1 97.69 83 ASP B N 1
ATOM 1525 C CA . ASP B 1 83 ? 3.326 -0.222 10.344 1 97.69 83 ASP B CA 1
ATOM 1526 C C . ASP B 1 83 ? 3.428 -0.691 8.891 1 97.69 83 ASP B C 1
ATOM 1528 O O . ASP B 1 83 ? 4.312 -1.479 8.547 1 97.69 83 ASP B O 1
ATOM 1532 N N . ILE B 1 84 ? 2.518 -0.214 8.094 1 98.44 84 ILE B N 1
ATOM 1533 C CA . ILE B 1 84 ? 2.512 -0.555 6.672 1 98.44 84 ILE B CA 1
ATOM 1534 C C . ILE B 1 84 ? 3.822 -0.105 6.027 1 98.44 84 ILE B C 1
ATOM 1536 O O . ILE B 1 84 ? 4.508 -0.899 5.379 1 98.44 84 ILE B O 1
ATOM 1540 N N . LEU B 1 85 ? 4.203 1.123 6.238 1 97.75 85 LEU B N 1
ATOM 1541 C CA . LEU B 1 85 ? 5.395 1.694 5.621 1 97.75 85 LEU B CA 1
ATOM 1542 C C . LEU B 1 85 ? 6.648 0.962 6.086 1 97.75 85 LEU B C 1
ATOM 1544 O O . LEU B 1 85 ? 7.578 0.757 5.301 1 97.75 85 LEU B O 1
ATOM 1548 N N . GLU B 1 86 ? 6.645 0.596 7.332 1 97.25 86 GLU B N 1
ATOM 1549 C CA . GLU B 1 86 ? 7.777 -0.153 7.867 1 97.25 86 GLU B CA 1
ATOM 1550 C C . GLU B 1 86 ? 7.914 -1.513 7.188 1 97.25 86 GLU B C 1
ATOM 1552 O O . GLU B 1 86 ? 9.023 -1.96 6.895 1 97.25 86 GLU B O 1
ATOM 1557 N N . LYS B 1 87 ? 6.793 -2.154 6.996 1 98.19 87 LYS B N 1
ATOM 1558 C CA . LYS B 1 87 ? 6.824 -3.455 6.336 1 98.19 87 LYS B CA 1
ATOM 1559 C C . LYS B 1 87 ? 7.277 -3.322 4.883 1 98.19 87 LYS B C 1
ATOM 1561 O O . LYS B 1 87 ? 8 -4.18 4.375 1 98.19 87 LYS B O 1
ATOM 1566 N N . VAL B 1 88 ? 6.824 -2.285 4.219 1 98.19 88 VAL B N 1
ATOM 1567 C CA . VAL B 1 88 ? 7.254 -2.023 2.848 1 98.19 88 VAL B CA 1
ATOM 1568 C C . VAL B 1 88 ? 8.773 -1.859 2.805 1 98.19 88 VAL B C 1
ATOM 1570 O O . VAL B 1 88 ? 9.445 -2.457 1.96 1 98.19 88 VAL B O 1
ATOM 1573 N N . LYS B 1 89 ? 9.305 -1.103 3.721 1 96.94 89 LYS B N 1
ATOM 1574 C CA . LYS B 1 89 ? 10.742 -0.873 3.785 1 96.94 89 LYS B CA 1
ATOM 1575 C C . LYS B 1 89 ? 11.492 -2.178 4.027 1 96.94 89 LYS B C 1
ATOM 1577 O O . LYS B 1 89 ? 12.562 -2.402 3.447 1 96.94 89 LYS B O 1
ATOM 1582 N N . LEU B 1 90 ? 10.922 -2.963 4.871 1 97.38 90 LEU B N 1
ATOM 1583 C CA . LEU B 1 90 ? 11.547 -4.242 5.188 1 97.38 90 LEU B CA 1
ATOM 1584 C C . LEU B 1 90 ? 11.617 -5.133 3.953 1 97.38 90 LEU B C 1
ATOM 1586 O O . LEU B 1 90 ? 12.641 -5.785 3.711 1 97.38 90 LEU B O 1
ATOM 1590 N N . ILE B 1 91 ? 10.555 -5.18 3.205 1 97.62 91 ILE B N 1
ATOM 1591 C CA . ILE B 1 91 ? 10.516 -5.984 1.988 1 97.62 91 ILE B CA 1
ATOM 1592 C C . ILE B 1 91 ? 11.594 -5.512 1.021 1 97.62 91 ILE B C 1
ATOM 1594 O O . ILE B 1 91 ? 12.336 -6.324 0.464 1 97.62 91 ILE B O 1
ATOM 1598 N N . LEU B 1 92 ? 11.719 -4.254 0.851 1 96.75 92 LEU B N 1
ATOM 1599 C CA . LEU B 1 92 ? 12.695 -3.691 -0.072 1 96.75 92 LEU B CA 1
ATOM 1600 C C . LEU B 1 92 ? 14.117 -4.008 0.382 1 96.75 92 LEU B C 1
ATOM 1602 O O . LEU B 1 92 ? 15 -4.258 -0.446 1 96.75 92 LEU B O 1
ATOM 1606 N N . GLN B 1 93 ? 14.328 -3.902 1.632 1 95.56 93 GLN B N 1
ATOM 1607 C CA . GLN B 1 93 ? 15.641 -4.242 2.174 1 95.56 93 GLN B CA 1
ATOM 1608 C C . GLN B 1 93 ? 15.992 -5.699 1.886 1 95.56 93 GLN B C 1
ATOM 1610 O O . GLN B 1 93 ? 17.125 -6.004 1.511 1 95.56 93 GLN B O 1
ATOM 1615 N N . LYS B 1 94 ? 15.031 -6.574 2.066 1 96.06 94 LYS B N 1
ATOM 1616 C CA . LYS B 1 94 ? 15.242 -7.996 1.797 1 96.06 94 LYS B CA 1
ATOM 1617 C C . LYS B 1 94 ? 15.523 -8.234 0.316 1 96.06 94 LYS B C 1
ATOM 1619 O O . LYS B 1 94 ? 16.391 -9.047 -0.033 1 96.06 94 LYS B O 1
ATOM 1624 N N . GLN B 1 95 ? 14.75 -7.555 -0.521 1 94.94 95 GLN B N 1
ATOM 1625 C CA . GLN B 1 95 ? 14.953 -7.676 -1.962 1 94.94 95 GLN B CA 1
ATOM 1626 C C . GLN B 1 95 ? 16.359 -7.242 -2.361 1 94.94 95 GLN B C 1
ATOM 1628 O O . GLN B 1 95 ? 17 -7.895 -3.184 1 94.94 95 GLN B O 1
ATOM 1633 N N . LEU B 1 96 ? 16.797 -6.145 -1.829 1 92.25 96 LEU B N 1
ATOM 1634 C CA . LEU B 1 96 ? 18.125 -5.617 -2.127 1 92.25 96 LEU B CA 1
ATOM 1635 C C . LEU B 1 96 ? 19.219 -6.578 -1.653 1 92.25 96 LEU B C 1
ATOM 1637 O O . LEU B 1 96 ? 20.188 -6.812 -2.363 1 92.25 96 LEU B O 1
ATOM 1641 N N . GLN B 1 97 ? 19.062 -7.082 -0.439 1 92.62 97 GLN B N 1
ATOM 1642 C CA . GLN B 1 97 ? 20.031 -8.008 0.129 1 92.62 97 GLN B CA 1
ATOM 1643 C C . GLN B 1 97 ? 20.156 -9.273 -0.714 1 92.62 97 GLN B C 1
ATOM 1645 O O . GLN B 1 97 ? 21.25 -9.789 -0.926 1 92.62 97 GLN B O 1
ATOM 1650 N N . GLU B 1 98 ? 19 -9.797 -1.162 1 91.56 98 GLU B N 1
ATOM 1651 C CA . GLU B 1 98 ? 18.984 -11 -1.984 1 91.56 98 GLU B CA 1
ATOM 1652 C C . GLU B 1 98 ? 19.625 -10.742 -3.346 1 91.56 98 GLU B C 1
ATOM 1654 O O . GLU B 1 98 ? 20.266 -11.633 -3.912 1 91.56 98 GLU B O 1
ATOM 1659 N N . SER B 1 99 ? 19.453 -9.523 -3.904 1 88.25 99 SER B N 1
ATOM 1660 C CA . SER B 1 99 ? 20.062 -9.164 -5.18 1 88.25 99 SER B CA 1
ATOM 1661 C C . SER B 1 99 ? 21.578 -9.062 -5.059 1 88.25 99 SER B C 1
ATOM 1663 O O . SER B 1 99 ? 22.312 -9.5 -5.953 1 88.25 99 SER B O 1
ATOM 1665 N N . LEU B 1 100 ? 22.031 -8.547 -3.977 1 86.5 100 LEU B N 1
ATOM 1666 C CA . LEU B 1 100 ? 23.469 -8.406 -3.736 1 86.5 100 LEU B CA 1
ATOM 1667 C C . LEU B 1 100 ? 24.125 -9.773 -3.529 1 86.5 100 LEU B C 1
ATOM 1669 O O . LEU B 1 100 ? 25.25 -10 -3.986 1 86.5 100 LEU B O 1
ATOM 1673 N N . SER B 1 101 ? 23.453 -10.602 -2.828 1 87.31 101 SER B N 1
ATOM 1674 C CA . SER B 1 101 ? 23.984 -11.93 -2.537 1 87.31 101 SER B CA 1
ATOM 1675 C C . SER B 1 101 ? 24.094 -12.773 -3.803 1 87.31 101 SER B C 1
ATOM 1677 O O . SER B 1 101 ? 24.953 -13.648 -3.9 1 87.31 101 SER B O 1
ATOM 1679 N N . HIS B 1 102 ? 23.203 -12.516 -4.723 1 78.56 102 HIS B N 1
ATOM 1680 C CA . HIS B 1 102 ? 23.266 -13.25 -5.984 1 78.56 102 HIS B CA 1
ATOM 1681 C C . HIS B 1 102 ? 24.406 -12.758 -6.867 1 78.56 102 HIS B C 1
ATOM 1683 O O . HIS B 1 102 ? 24.875 -13.492 -7.742 1 78.56 102 HIS B O 1
ATOM 1689 N N . LEU B 1 103 ? 24.891 -11.531 -6.629 1 75.19 103 LEU B N 1
ATOM 1690 C CA . LEU B 1 103 ? 25.969 -10.922 -7.41 1 75.19 103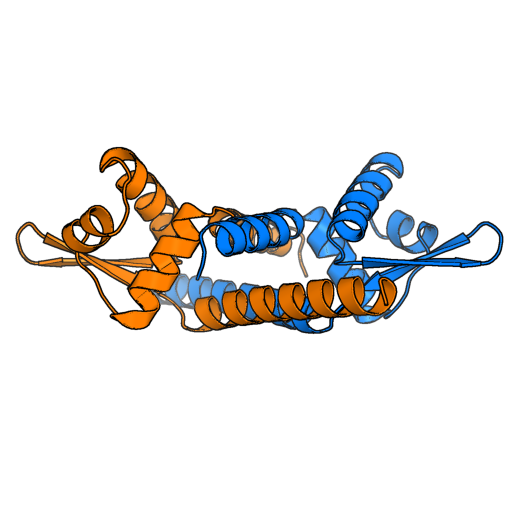 LEU B CA 1
ATOM 1691 C C . LEU B 1 103 ? 27.328 -11.344 -6.867 1 75.19 103 LEU B C 1
ATOM 1693 O O . LEU B 1 103 ? 28.344 -11.227 -7.566 1 75.19 103 LEU B O 1
ATOM 1697 N N . LEU B 1 104 ? 27.359 -11.805 -5.742 1 66.62 104 LEU B N 1
ATOM 1698 C CA . LEU B 1 104 ? 28.641 -12.266 -5.211 1 66.62 104 LEU B CA 1
ATOM 1699 C C . LEU B 1 104 ? 28.828 -13.758 -5.457 1 66.62 104 LEU B C 1
ATOM 1701 O O . LEU B 1 104 ? 29.922 -14.203 -5.801 1 66.62 104 LEU B O 1
#

Organism: NCBI:txid312168

Foldseek 3Di:
DDPVVVVLVVLLVVLCPDPLLVVLQVVCVVVQKDWLVVSPVVDVDDSVVSVVSVVSCVVSVQWDWDDDPPIIMIGGRDPVVVVVVVVVVVVVVVVVVVVVVVVD/DDPVVVVLVVLLVVLCPDPLLVVLQVVCVVVQKDWLVVSPVVDVDDSVVSVVSVVSCVVSVQWDWDDDPPIIMIGGRDPVVVVVVVVVVVVVVVVVVVVVVVVD

pLDDT: mean 92.69, std 6.88, range [65.38, 98.69]

Sequence (208 aa):
MSNQNYRLCASLLKSLSHPTRLEILDLLRDKNELCVCDIYENLDLEQSNVSQHLKVLKDQGILISRKEGLMVFYKVSYLEIYDILEKVKLILQKQLQESLSHLLMSNQNYRLCASLLKSLSHPTRLEILDLLRDKNELCVCDIYENLDLEQSNVSQHLKVLKDQGILISRKEGLMVFYKVSYLEIYDILEKVKLILQKQLQESLSHLL

Solvent-accessible surface area (backbone atoms only — not comparable to full-atom values): 11348 Å² total; per-residue (Å²): 131,58,72,66,53,32,47,54,47,13,52,54,34,40,63,54,29,34,39,68,51,43,50,52,50,54,56,31,66,79,59,53,56,42,40,56,70,58,52,40,72,69,38,99,56,56,62,69,59,53,52,51,49,52,46,53,34,35,76,68,54,48,29,45,73,50,75,58,91,93,42,48,33,39,29,70,60,51,72,49,56,57,53,33,54,51,38,49,51,49,52,51,52,51,53,51,52,54,54,53,61,72,72,104,131,57,72,67,54,31,47,52,47,12,50,54,33,41,64,55,29,33,40,67,53,43,51,52,50,54,57,32,65,78,59,53,55,42,40,58,68,59,53,39,73,71,40,98,57,56,62,70,59,52,49,51,49,49,46,54,33,35,76,69,52,48,29,44,74,48,76,58,91,94,44,47,32,40,29,70,59,49,72,50,57,57,53,34,55,50,37,48,51,50,51,52,52,51,54,51,52,54,55,52,60,71,71,106

Radius of gyration: 18.83 Å; Cα contacts (8 Å, |Δi|>4): 243; chains: 2; bounding box: 54×60×36 Å